Protein AF-A0A9P1MDV7-F1 (afdb_monomer_lite)

Foldseek 3Di:
DPDFLEFEAEPPQEQDPVCPPHHTDDTPPDDDDPDPLRVLLVVLLVLLQVCCCPQVVAHFLQSPSHREYEHENHHAQDQDWAQDPVVRYIYDHQHDQFWGDCSNQSLSSQLRSLLSNCCNPPNQDCAAVSVLVNSLSSNVRSQLSVCVVVVHALVRDQQAHAQVTGDPPFQFRHLAHLQQQFHRGDGPVPHTRQADQDCVPQDADPPSRRCSVRDNSPVSVVLSVVRVVVITHSSVPSVVD

Organism: NCBI:txid1442378

Sequence (241 aa):
MSTKMFVFYDAQNSFSEFQLPGTLVRAESQPPTKDKAVNDAYDNVGRVLSVYKQLFRWNSVDNHNMHIISTVHFGENYENAYWDPDRLQIVFGDGDEFLNNFTSCVDVIGHELTHAVTENTSPLLYFGQSGALNEHISDVFGIIVKQVVEKEDAASADWLVGEGCIAPGVKGVALRSMKAPGTAYDDPRFGKDPQPDHFKYYRATFEDNGGVHIYSGIPNKAFYLCSTAFGGYSWEKAGKI

Structure (mmCIF, N/CA/C/O backbone):
data_AF-A0A9P1MDV7-F1
#
_entry.id   AF-A0A9P1MDV7-F1
#
loop_
_atom_site.group_PDB
_atom_site.id
_atom_site.type_symbol
_atom_site.label_atom_id
_atom_site.label_alt_id
_atom_site.label_comp_id
_atom_site.label_asym_id
_atom_site.label_entity_id
_atom_site.label_seq_id
_atom_site.pdbx_PDB_ins_code
_atom_site.Cartn_x
_atom_site.Cartn_y
_atom_site.Cartn_z
_atom_site.occupancy
_atom_site.B_iso_or_equiv
_atom_site.auth_seq_id
_atom_site.auth_comp_id
_atom_site.auth_asym_id
_atom_site.auth_atom_id
_atom_site.pdbx_PDB_model_num
ATOM 1 N N . MET A 1 1 ? -2.868 -9.446 31.837 1.00 38.31 1 MET A N 1
ATOM 2 C CA . MET A 1 1 ? -3.797 -8.513 31.167 1.00 38.31 1 MET A CA 1
ATOM 3 C C . MET A 1 1 ? -3.466 -8.573 29.692 1.00 38.31 1 MET A C 1
ATOM 5 O O . MET A 1 1 ? -2.305 -8.396 29.364 1.00 38.31 1 MET A O 1
ATOM 9 N N . SER A 1 2 ? -4.420 -8.944 28.839 1.00 39.12 2 SER A N 1
ATOM 10 C CA . SER A 1 2 ? -4.226 -8.908 27.386 1.00 39.12 2 SER A CA 1
ATOM 11 C C . SER A 1 2 ? -4.203 -7.436 26.975 1.00 39.12 2 SER A C 1
ATOM 13 O O . SER A 1 2 ? -5.212 -6.744 27.091 1.00 39.12 2 SER A O 1
ATOM 15 N N . THR A 1 3 ? -3.023 -6.927 26.634 1.00 51.56 3 THR A N 1
ATOM 16 C CA . THR A 1 3 ? -2.862 -5.628 25.979 1.00 51.56 3 THR A CA 1
ATOM 17 C C . THR A 1 3 ? -3.459 -5.766 24.586 1.00 51.56 3 THR A C 1
ATOM 19 O O . THR A 1 3 ? -3.003 -6.596 23.806 1.00 51.56 3 THR A O 1
ATOM 22 N N . LYS A 1 4 ? -4.540 -5.028 24.320 1.00 58.12 4 LYS A N 1
ATOM 23 C CA . LYS A 1 4 ? -5.205 -5.029 23.015 1.00 58.12 4 LYS A CA 1
ATOM 24 C C . LYS A 1 4 ? -4.246 -4.455 21.974 1.00 58.12 4 LYS A C 1
ATOM 26 O O . LYS A 1 4 ? -3.805 -3.325 22.150 1.00 58.12 4 LYS A O 1
ATOM 31 N N . MET A 1 5 ? -3.933 -5.215 20.933 1.00 75.19 5 MET A N 1
ATOM 32 C CA . MET A 1 5 ? -2.845 -4.935 19.996 1.00 75.19 5 MET A CA 1
ATOM 33 C C . MET A 1 5 ? -3.254 -3.966 18.869 1.00 75.19 5 MET A C 1
ATOM 35 O O . MET A 1 5 ? -2.381 -3.360 18.256 1.00 75.19 5 MET A O 1
ATOM 39 N N . PHE A 1 6 ? -4.558 -3.772 18.618 1.00 84.88 6 PHE A N 1
ATOM 40 C CA . PHE A 1 6 ? -5.059 -2.793 17.642 1.00 84.88 6 PHE A CA 1
ATOM 41 C C . PHE A 1 6 ? -6.509 -2.318 17.918 1.00 84.88 6 PHE A C 1
ATOM 43 O O . PHE A 1 6 ? -7.326 -3.044 18.502 1.00 84.88 6 PHE A O 1
ATOM 50 N N . VAL A 1 7 ? -6.817 -1.066 17.555 1.00 95.31 7 VAL A N 1
ATOM 51 C CA . VAL A 1 7 ? -8.082 -0.350 17.837 1.00 95.31 7 VAL A CA 1
ATOM 52 C C . VAL A 1 7 ? -8.500 0.551 16.667 1.00 95.31 7 VAL A C 1
ATOM 54 O O . VAL A 1 7 ? -7.652 1.125 15.992 1.00 95.31 7 VAL A O 1
ATOM 57 N N . PHE A 1 8 ? -9.812 0.700 16.465 1.00 97.81 8 PHE A N 1
ATOM 58 C CA . PHE A 1 8 ? -10.421 1.423 15.347 1.00 97.81 8 PHE A CA 1
ATOM 59 C C . PHE A 1 8 ? -11.299 2.571 15.811 1.00 97.81 8 PHE A C 1
ATOM 61 O O . PHE A 1 8 ? -12.133 2.416 16.714 1.00 97.81 8 PHE A O 1
ATOM 68 N N . TYR A 1 9 ? -11.151 3.686 15.117 1.00 98.44 9 TYR A N 1
ATOM 69 C CA . TYR A 1 9 ? -11.861 4.924 15.344 1.00 98.44 9 TYR A CA 1
ATOM 70 C C . TYR A 1 9 ? -12.551 5.406 14.067 1.00 98.44 9 TYR A C 1
ATOM 72 O O . TYR A 1 9 ? -12.220 4.976 12.964 1.00 98.44 9 TYR A O 1
ATOM 80 N N . ASP A 1 10 ? -13.522 6.288 14.246 1.00 98.50 10 ASP A N 1
ATOM 81 C CA . ASP A 1 10 ? -14.289 6.947 13.196 1.00 98.50 10 ASP A CA 1
ATOM 82 C C . ASP A 1 10 ? -14.058 8.463 13.292 1.00 98.50 10 ASP A C 1
ATOM 84 O O . ASP A 1 10 ? -14.313 9.072 14.343 1.00 98.50 10 ASP A O 1
ATOM 88 N N . ALA A 1 11 ? -13.543 9.052 12.209 1.00 98.44 11 ALA A N 1
ATOM 89 C CA . ALA A 1 11 ? -13.309 10.490 12.079 1.00 98.44 11 ALA A CA 1
ATOM 90 C C . ALA A 1 11 ? -14.581 11.285 11.741 1.00 98.44 11 ALA A C 1
ATOM 92 O O . ALA A 1 11 ? -14.547 12.517 11.763 1.00 98.44 11 ALA A O 1
ATOM 93 N N . GLN A 1 12 ? -15.702 10.609 11.473 1.00 97.88 12 GLN A N 1
ATOM 94 C CA . GLN A 1 12 ? -17.020 11.196 11.227 1.00 97.88 12 GLN A CA 1
ATOM 95 C C . GLN A 1 12 ? -16.994 12.229 10.095 1.00 97.88 12 GLN A C 1
ATOM 97 O O . GLN A 1 12 ? -17.574 13.310 10.211 1.00 97.88 12 GLN A O 1
ATOM 102 N N . ASN A 1 13 ? -16.258 11.904 9.030 1.00 97.81 13 ASN A N 1
ATOM 103 C CA . ASN A 1 13 ? -16.035 12.731 7.846 1.00 97.81 13 ASN A CA 1
ATOM 104 C C . ASN A 1 13 ? -15.353 14.082 8.121 1.00 97.81 13 ASN A C 1
ATOM 106 O O . ASN A 1 13 ? -15.361 14.988 7.287 1.00 97.81 13 ASN A O 1
ATOM 110 N N . SER A 1 14 ? -14.707 14.232 9.280 1.00 97.62 14 SER A N 1
ATOM 111 C CA . SER A 1 14 ? -13.887 15.404 9.567 1.00 97.62 14 SER A CA 1
ATOM 112 C C . SER A 1 14 ? -12.594 15.387 8.755 1.00 97.62 14 SER A C 1
ATOM 114 O O . SER A 1 14 ? -11.881 14.389 8.731 1.00 97.62 14 SER A O 1
ATOM 116 N N . PHE A 1 15 ? -12.246 16.531 8.162 1.00 96.56 15 PHE A N 1
ATOM 117 C CA . PHE A 1 15 ? -10.932 16.780 7.551 1.00 96.56 15 PHE A CA 1
ATOM 118 C C . PHE A 1 15 ? -9.871 17.237 8.570 1.00 96.56 15 PHE A C 1
ATOM 120 O O . PHE A 1 15 ? -8.755 17.598 8.199 1.00 96.56 15 PHE A O 1
ATOM 127 N N . SER A 1 16 ? -10.212 17.324 9.860 1.00 96.31 16 SER A N 1
ATOM 128 C CA . SER A 1 16 ? -9.306 17.866 10.870 1.00 96.31 16 SER A CA 1
ATOM 129 C C . SER A 1 16 ? -8.383 16.792 11.437 1.00 96.31 16 SER A C 1
ATOM 131 O O . SER A 1 16 ? -8.777 16.010 12.300 1.00 96.31 16 SER A O 1
ATOM 133 N N . GLU A 1 17 ? -7.105 16.834 11.067 1.00 94.31 17 GLU A N 1
ATOM 134 C CA . GLU A 1 17 ? -6.076 15.981 11.681 1.00 94.31 17 GLU A CA 1
ATOM 135 C C . GLU A 1 17 ? -5.906 16.227 13.192 1.00 94.31 17 GLU A C 1
ATOM 137 O O . GLU A 1 17 ? -5.407 15.377 13.928 1.00 94.31 17 GLU A O 1
ATOM 142 N N . PHE A 1 18 ? -6.329 17.389 13.701 1.00 94.94 18 PHE A N 1
ATOM 143 C CA . PHE A 1 18 ? -6.351 17.669 15.142 1.00 94.94 18 PHE A CA 1
ATOM 144 C C . PHE A 1 18 ? -7.430 16.881 15.893 1.00 94.94 18 PHE A C 1
ATOM 146 O O . PHE A 1 18 ? -7.359 16.777 17.115 1.00 94.94 18 PHE A O 1
ATOM 153 N N . GLN A 1 19 ? -8.434 16.361 15.184 1.00 95.88 19 GLN A N 1
ATOM 154 C CA . GLN A 1 19 ? -9.512 15.555 15.757 1.00 95.88 19 GLN A CA 1
ATOM 155 C C . GLN A 1 19 ? -9.240 14.051 15.663 1.00 95.88 19 GLN A C 1
ATOM 157 O O . GLN A 1 19 ? -9.962 13.273 16.285 1.00 95.88 19 GLN A O 1
ATOM 162 N N . LEU A 1 20 ? -8.189 13.638 14.949 1.00 97.44 20 LEU A N 1
ATOM 163 C CA . LEU A 1 20 ? -7.735 12.252 14.946 1.00 97.44 20 LEU A CA 1
ATOM 164 C C . LEU A 1 20 ? -7.313 11.808 16.367 1.00 97.44 20 LEU A C 1
ATOM 166 O O . LEU A 1 20 ? -6.725 12.601 17.109 1.00 97.44 20 LEU A O 1
ATOM 170 N N . PRO A 1 21 ? -7.576 10.547 16.764 1.00 97.56 21 PRO A N 1
ATOM 171 C CA . PRO A 1 21 ? -8.136 9.476 15.934 1.00 97.56 21 PRO A CA 1
ATOM 172 C C . PRO A 1 21 ? -9.673 9.507 15.808 1.00 97.56 21 PRO A C 1
ATOM 174 O O . PRO A 1 21 ? -10.240 8.718 15.073 1.00 97.56 21 PRO A O 1
ATOM 177 N N . GLY A 1 22 ? -10.380 10.410 16.488 1.00 97.62 22 GLY A N 1
ATOM 178 C CA . GLY A 1 22 ? -11.845 10.474 16.455 1.00 97.62 22 GLY A CA 1
ATOM 179 C C . GLY A 1 22 ? -12.509 9.598 17.521 1.00 97.62 22 GLY A C 1
ATOM 180 O O . GLY A 1 22 ? -12.019 9.480 18.649 1.00 97.62 22 GLY A O 1
ATOM 181 N N . THR A 1 23 ? -13.661 9.007 17.200 1.00 98.12 23 THR A N 1
ATOM 182 C CA . THR A 1 23 ? -14.476 8.244 18.163 1.00 98.12 23 THR A CA 1
ATOM 183 C C . THR A 1 23 ? -14.170 6.752 18.087 1.00 98.12 23 THR A C 1
ATOM 185 O O . THR A 1 23 ? -14.239 6.172 17.014 1.00 98.12 23 THR A O 1
ATOM 188 N N . LEU A 1 24 ? -13.877 6.100 19.218 1.00 97.62 24 LEU A N 1
ATOM 189 C CA . LEU A 1 24 ? -13.632 4.651 19.257 1.00 97.62 24 LEU A CA 1
ATOM 190 C C . LEU A 1 24 ? -14.884 3.877 18.813 1.00 97.62 24 LEU A C 1
ATOM 192 O O . LEU A 1 24 ? -15.928 3.975 19.461 1.00 97.62 24 LEU A O 1
ATOM 196 N N . VAL A 1 25 ? -14.753 3.049 17.776 1.00 97.94 25 VAL A N 1
ATOM 197 C CA . VAL A 1 25 ? -15.864 2.260 17.209 1.00 97.94 25 VAL A CA 1
ATOM 198 C C . VAL A 1 25 ? -15.667 0.753 17.319 1.00 97.94 25 VAL A C 1
ATOM 200 O O . VAL A 1 25 ? -16.651 0.020 17.426 1.00 97.94 25 VAL A O 1
ATOM 203 N N . ARG A 1 26 ? -14.421 0.264 17.342 1.00 97.12 26 ARG A N 1
ATOM 204 C CA . ARG A 1 26 ? -14.133 -1.166 17.515 1.00 97.12 26 ARG A CA 1
ATOM 205 C C . ARG A 1 26 ? -12.754 -1.377 18.127 1.00 97.12 26 ARG A C 1
ATOM 207 O O . ARG A 1 26 ? -11.793 -0.721 17.760 1.00 97.12 26 ARG A O 1
ATOM 214 N N . ALA A 1 27 ? -12.633 -2.323 19.046 1.00 94.56 27 ALA A N 1
ATOM 215 C CA . ALA A 1 27 ? -11.359 -2.746 19.618 1.00 94.56 27 ALA A CA 1
ATOM 216 C C . ALA A 1 27 ? -11.097 -4.230 19.339 1.00 94.56 27 ALA A C 1
ATOM 218 O O . ALA A 1 27 ? -12.034 -4.988 19.083 1.00 94.56 27 ALA A O 1
ATOM 219 N N . GLU A 1 28 ? -9.838 -4.660 19.443 1.00 89.31 28 GLU A N 1
ATOM 220 C CA . GLU A 1 28 ? -9.467 -6.073 19.315 1.00 89.31 28 GLU A CA 1
ATOM 221 C C . GLU A 1 28 ? -10.384 -6.998 20.140 1.00 89.31 28 GLU A C 1
ATOM 223 O O . GLU A 1 28 ? -10.735 -6.710 21.292 1.00 89.31 28 GLU A O 1
ATOM 228 N N . SER A 1 29 ? -10.761 -8.126 19.531 1.00 89.50 29 SER A N 1
ATOM 229 C CA . SER A 1 29 ? -11.672 -9.153 20.063 1.00 89.50 29 SER A CA 1
ATOM 230 C C . SER A 1 29 ? -13.132 -8.722 20.245 1.00 89.50 29 SER A C 1
ATOM 232 O O . SER A 1 29 ? -13.947 -9.528 20.698 1.00 89.50 29 SER A O 1
ATOM 234 N N . GLN A 1 30 ? -13.503 -7.489 19.888 1.00 94.44 30 GLN A N 1
ATOM 235 C CA . GLN A 1 30 ? -14.911 -7.102 19.832 1.00 94.44 30 GLN A CA 1
ATOM 236 C C . GLN A 1 30 ? -15.586 -7.647 18.563 1.00 94.44 30 GLN A C 1
ATOM 238 O O . GLN A 1 30 ? -14.943 -7.746 17.507 1.00 94.44 30 GLN A O 1
ATOM 243 N N . PRO A 1 31 ? -16.887 -7.992 18.647 1.00 95.88 31 PRO A N 1
ATOM 244 C CA . PRO A 1 31 ? -17.642 -8.446 17.486 1.00 95.88 31 PRO A CA 1
ATOM 245 C C . PRO A 1 31 ? -17.682 -7.368 16.386 1.00 95.88 31 PRO A C 1
ATOM 247 O O . PRO A 1 31 ? -17.474 -6.188 16.683 1.00 95.88 31 PRO A O 1
ATOM 250 N N . PRO A 1 32 ? -17.958 -7.757 15.127 1.00 97.38 32 PRO A N 1
ATOM 251 C CA . PRO A 1 32 ? -18.162 -6.815 14.031 1.00 97.38 32 PRO A CA 1
ATOM 252 C C . PRO A 1 32 ? -19.214 -5.749 14.348 1.00 97.38 32 PRO A C 1
ATOM 254 O O . PRO A 1 32 ? -20.207 -6.018 15.031 1.00 97.38 32 PRO A O 1
ATOM 257 N N . THR A 1 33 ? -19.003 -4.542 13.829 1.00 97.56 33 THR A N 1
ATOM 258 C CA . THR A 1 33 ? -19.976 -3.444 13.904 1.00 97.56 33 THR A CA 1
ATOM 259 C C . THR A 1 33 ? -20.901 -3.479 12.681 1.00 97.56 33 THR A C 1
ATOM 261 O O . THR A 1 33 ? -20.771 -4.339 11.809 1.00 97.56 33 THR A O 1
ATOM 264 N N . LYS A 1 34 ? -21.861 -2.548 12.599 1.00 97.94 34 LYS A N 1
ATOM 265 C CA . LYS A 1 34 ? -22.676 -2.367 11.382 1.00 97.94 34 LYS A CA 1
ATOM 266 C C . LYS A 1 34 ? -21.896 -1.721 10.235 1.00 97.94 34 LYS A C 1
ATOM 268 O O . LYS A 1 34 ? -22.364 -1.765 9.103 1.00 97.94 34 LYS A O 1
ATOM 273 N N . ASP A 1 35 ? -20.760 -1.110 10.545 1.00 97.94 35 ASP A N 1
ATOM 274 C CA . ASP A 1 35 ? -19.956 -0.372 9.592 1.00 97.94 35 ASP A CA 1
ATOM 275 C C . ASP A 1 35 ? -19.024 -1.319 8.831 1.00 97.94 35 ASP A C 1
ATOM 277 O O . ASP A 1 35 ? -18.208 -2.026 9.429 1.00 97.94 35 ASP A O 1
ATOM 281 N N . LYS A 1 36 ? -19.161 -1.357 7.503 1.00 97.62 36 LYS A N 1
ATOM 282 C CA . LYS A 1 36 ? -18.351 -2.237 6.659 1.00 97.62 36 LYS A CA 1
ATOM 283 C C . LYS A 1 36 ? -16.880 -1.808 6.653 1.00 97.62 36 LYS A C 1
ATOM 285 O O . LYS A 1 36 ? -16.028 -2.678 6.800 1.00 97.62 36 LYS A O 1
ATOM 290 N N . ALA A 1 37 ? -16.588 -0.511 6.551 1.00 97.81 37 ALA A N 1
ATOM 291 C CA . ALA A 1 37 ? -15.220 -0.006 6.465 1.00 97.81 37 ALA A CA 1
ATOM 292 C C . ALA A 1 37 ? -14.436 -0.311 7.747 1.00 97.81 37 ALA A C 1
ATOM 294 O O . ALA A 1 37 ? -13.300 -0.779 7.679 1.00 97.81 37 ALA A O 1
ATOM 295 N N . VAL A 1 38 ? -15.075 -0.155 8.913 1.00 98.25 38 VAL A N 1
ATOM 296 C CA . VAL A 1 38 ? -14.489 -0.553 10.207 1.00 98.25 38 VAL A CA 1
ATOM 297 C C . VAL A 1 38 ? -14.161 -2.045 10.234 1.00 98.25 38 VAL A C 1
ATOM 299 O O . VAL A 1 38 ? -13.123 -2.449 10.759 1.00 98.25 38 VAL A O 1
ATOM 302 N N . ASN A 1 39 ? -15.049 -2.888 9.704 1.00 98.12 39 ASN A N 1
ATOM 303 C CA . ASN A 1 39 ? -14.854 -4.334 9.720 1.00 98.12 39 ASN A CA 1
ATOM 304 C C . ASN A 1 39 ? -13.767 -4.796 8.744 1.00 98.12 39 ASN A C 1
ATOM 306 O O . ASN A 1 39 ? -12.950 -5.631 9.127 1.00 98.12 39 ASN A O 1
ATOM 310 N N . ASP A 1 40 ? -13.724 -4.234 7.537 1.00 97.88 40 ASP A N 1
ATOM 311 C CA . ASP A 1 40 ? -12.692 -4.561 6.553 1.00 97.88 40 ASP A CA 1
ATOM 312 C C . ASP A 1 40 ? -11.310 -4.113 7.040 1.00 97.88 40 ASP A C 1
ATOM 314 O O . ASP A 1 40 ? -10.366 -4.904 7.015 1.00 97.8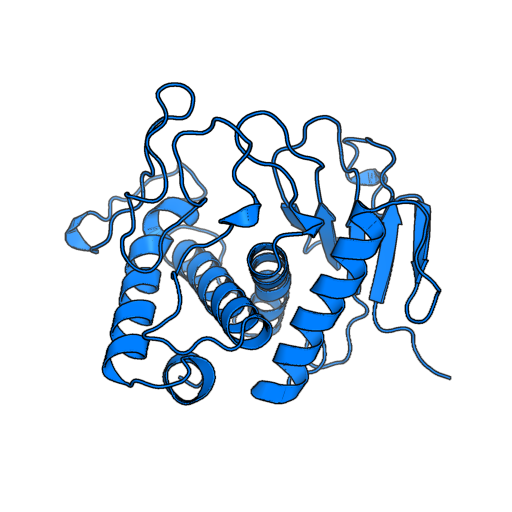8 40 ASP A O 1
ATOM 318 N N . ALA A 1 41 ? -11.206 -2.886 7.571 1.00 97.81 41 ALA A N 1
ATOM 319 C CA . ALA A 1 41 ? -9.971 -2.383 8.165 1.00 97.81 41 ALA A CA 1
ATOM 320 C C . ALA A 1 41 ? -9.514 -3.281 9.325 1.00 97.81 41 ALA A C 1
ATOM 322 O O . ALA A 1 41 ? -8.341 -3.645 9.399 1.00 97.81 41 ALA A O 1
ATOM 323 N N . TYR A 1 42 ? -10.444 -3.706 10.190 1.00 97.50 42 TYR A N 1
ATOM 324 C CA . TYR A 1 42 ? -10.170 -4.653 11.274 1.00 97.50 42 TYR A CA 1
ATOM 325 C C . TYR A 1 42 ? -9.554 -5.956 10.778 1.00 97.50 42 TYR A C 1
ATOM 327 O O . TYR A 1 42 ? -8.502 -6.375 11.271 1.00 97.50 42 TYR A O 1
ATOM 335 N N . ASP A 1 43 ? -10.198 -6.601 9.810 1.00 97.06 43 ASP A N 1
ATOM 336 C CA . ASP A 1 43 ? -9.757 -7.903 9.328 1.00 97.06 43 ASP A CA 1
ATOM 337 C C . ASP A 1 43 ? -8.424 -7.791 8.569 1.00 97.06 43 ASP A C 1
ATOM 339 O O . ASP A 1 43 ? -7.530 -8.620 8.761 1.00 97.06 43 ASP A O 1
ATOM 343 N N . ASN A 1 44 ? -8.252 -6.751 7.747 1.00 97.62 44 ASN A N 1
ATOM 344 C CA . ASN A 1 44 ? -7.057 -6.568 6.927 1.00 97.62 44 ASN A CA 1
ATOM 345 C C . ASN A 1 44 ? -5.833 -6.087 7.720 1.00 97.62 44 ASN A C 1
ATOM 347 O O . ASN A 1 44 ? -4.749 -6.630 7.509 1.00 97.62 44 ASN A O 1
ATOM 351 N N . VAL A 1 45 ? -5.983 -5.182 8.697 1.00 97.44 45 VAL A N 1
ATOM 352 C CA . VAL A 1 45 ? -4.890 -4.850 9.635 1.00 97.44 45 VAL A CA 1
ATOM 353 C C . VAL A 1 45 ? -4.441 -6.113 10.375 1.00 97.44 45 VAL A C 1
ATOM 355 O O . VAL A 1 45 ? -3.247 -6.407 10.441 1.00 97.44 45 VAL A O 1
ATOM 358 N N . GLY A 1 46 ? -5.387 -6.931 10.854 1.00 95.94 46 GLY A N 1
ATOM 359 C CA . GLY A 1 46 ? -5.073 -8.210 11.493 1.00 95.94 46 GLY A CA 1
ATOM 360 C C . GLY A 1 46 ? -4.282 -9.165 10.587 1.00 95.94 46 GLY A C 1
ATOM 361 O O . GLY A 1 46 ? -3.332 -9.808 11.046 1.00 95.94 46 GLY A O 1
ATOM 362 N N . ARG A 1 47 ? -4.628 -9.238 9.292 1.00 97.38 47 ARG A N 1
ATOM 363 C CA . ARG A 1 47 ? -3.892 -10.035 8.293 1.00 97.38 47 ARG A CA 1
ATOM 364 C C . ARG A 1 47 ? -2.463 -9.536 8.113 1.00 97.38 47 ARG A C 1
ATOM 366 O O . ARG A 1 47 ? -1.550 -10.353 8.217 1.00 97.38 47 ARG A O 1
ATOM 373 N N . VAL A 1 48 ? -2.256 -8.231 7.923 1.00 97.81 48 VAL A N 1
ATOM 374 C CA . VAL A 1 48 ? -0.915 -7.636 7.766 1.00 97.81 48 VAL A CA 1
ATOM 375 C C . VAL A 1 48 ? -0.032 -7.979 8.967 1.00 97.81 48 VAL A C 1
ATOM 377 O O . VAL A 1 48 ? 1.033 -8.578 8.808 1.00 97.81 48 VAL A O 1
ATOM 380 N N . LEU A 1 49 ? -0.503 -7.700 10.188 1.00 96.25 49 LEU A N 1
ATOM 381 C CA . LEU A 1 49 ? 0.254 -7.984 11.413 1.00 96.25 49 LEU A CA 1
ATOM 382 C C . LEU A 1 49 ? 0.561 -9.481 11.573 1.00 96.25 49 LEU A C 1
ATOM 384 O O . LEU A 1 49 ? 1.646 -9.863 12.022 1.00 96.25 49 LEU A O 1
ATOM 388 N N . SER A 1 50 ? -0.379 -10.346 11.183 1.00 96.25 50 SER A N 1
ATOM 389 C CA . SER A 1 50 ? -0.177 -11.794 11.189 1.00 96.25 50 SER A CA 1
ATOM 390 C C . SER A 1 50 ? 0.908 -12.227 10.200 1.00 96.25 50 SER A C 1
ATOM 392 O O . SER A 1 50 ? 1.736 -13.067 10.554 1.00 96.25 50 SER A O 1
ATOM 394 N N . VAL A 1 51 ? 0.945 -11.659 8.991 1.00 97.44 51 VAL A N 1
ATOM 395 C CA . VAL A 1 51 ? 1.991 -11.946 7.996 1.00 97.44 51 VAL A CA 1
ATOM 396 C C . VAL A 1 51 ? 3.365 -11.546 8.533 1.00 97.44 51 VAL A C 1
ATOM 398 O O . VAL A 1 51 ? 4.276 -12.379 8.533 1.00 97.44 51 VAL A O 1
ATOM 401 N N . TYR A 1 52 ? 3.501 -10.334 9.084 1.00 97.06 52 TYR A N 1
ATOM 402 C CA . TYR A 1 52 ? 4.752 -9.874 9.701 1.00 97.06 52 TYR A CA 1
ATOM 403 C C . TYR A 1 52 ? 5.252 -10.821 10.793 1.00 97.06 52 TYR A C 1
ATOM 405 O O . TYR A 1 52 ? 6.409 -11.264 10.789 1.00 97.06 52 TYR A O 1
ATOM 413 N N . LYS A 1 53 ? 4.349 -11.216 11.690 1.00 96.00 53 LYS A N 1
ATOM 414 C CA . LYS A 1 53 ? 4.667 -12.123 12.789 1.00 96.00 53 LYS A CA 1
ATOM 415 C C . LYS A 1 53 ? 5.048 -13.522 12.307 1.00 96.00 53 LYS A C 1
ATOM 417 O O . LYS A 1 53 ? 6.023 -14.090 12.798 1.00 96.00 53 LYS A O 1
ATOM 422 N N . GLN A 1 54 ? 4.290 -14.098 11.376 1.00 96.19 54 GLN A N 1
ATOM 423 C CA . GLN A 1 54 ? 4.485 -15.483 10.937 1.00 96.19 54 GLN A CA 1
ATOM 424 C C . GLN A 1 54 ? 5.702 -15.639 10.027 1.00 96.19 54 GLN A C 1
ATOM 426 O O . GLN A 1 54 ? 6.500 -16.557 10.226 1.00 96.19 54 GLN A O 1
ATOM 431 N N . LEU A 1 55 ? 5.865 -14.746 9.050 1.00 96.38 55 LEU A N 1
ATOM 432 C CA . LEU A 1 55 ? 6.9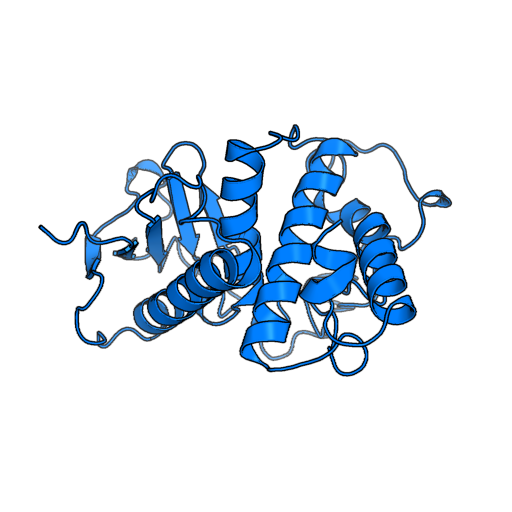33 -14.866 8.066 1.00 96.38 55 LEU A CA 1
ATOM 433 C C . LEU A 1 55 ? 8.245 -14.283 8.570 1.00 96.38 55 LEU A C 1
ATOM 435 O O . LEU A 1 55 ? 9.296 -14.897 8.374 1.00 96.38 55 LEU A O 1
ATOM 439 N N . PHE A 1 56 ? 8.207 -13.120 9.220 1.00 94.44 56 PHE A N 1
ATOM 440 C CA . PHE A 1 56 ? 9.410 -12.359 9.571 1.00 94.44 56 PHE A CA 1
ATOM 441 C C . PHE A 1 56 ? 9.740 -12.394 11.064 1.00 94.44 56 PHE A C 1
ATOM 443 O O . PHE A 1 56 ? 10.795 -11.903 11.455 1.00 94.44 56 PHE A O 1
ATOM 450 N N . ARG A 1 57 ? 8.897 -13.029 11.897 1.00 95.19 57 ARG A N 1
ATOM 451 C CA . ARG A 1 57 ? 9.025 -13.023 13.369 1.00 95.19 57 ARG A CA 1
ATOM 452 C C . ARG A 1 57 ? 9.075 -11.599 13.934 1.00 95.19 57 ARG A C 1
ATOM 454 O O . ARG A 1 57 ? 9.725 -11.361 14.949 1.00 95.19 57 ARG A O 1
ATOM 461 N N . TRP A 1 58 ? 8.385 -10.682 13.259 1.00 94.31 58 TRP A N 1
ATOM 462 C CA . TRP A 1 58 ? 8.338 -9.260 13.566 1.00 94.31 58 TRP A CA 1
ATOM 463 C C . TRP A 1 58 ? 7.007 -8.935 14.253 1.00 94.31 58 TRP A C 1
ATOM 465 O O . TRP A 1 58 ? 5.943 -9.227 13.705 1.00 94.31 58 TRP A O 1
ATOM 475 N N . ASN A 1 59 ? 7.047 -8.423 15.485 1.00 93.81 59 ASN A N 1
ATOM 476 C CA . ASN A 1 59 ? 5.841 -8.199 16.291 1.00 93.81 59 ASN A CA 1
ATOM 477 C C . ASN A 1 59 ? 5.324 -6.756 16.170 1.00 93.81 59 ASN A C 1
ATOM 479 O O . ASN A 1 59 ? 5.930 -5.842 16.722 1.00 93.81 59 ASN A O 1
ATOM 483 N N . SER A 1 60 ? 4.151 -6.574 15.554 1.00 93.69 60 SER A N 1
ATOM 484 C CA . SER A 1 60 ? 3.602 -5.254 15.194 1.00 93.69 60 SER A CA 1
ATOM 485 C C . SER A 1 60 ? 4.481 -4.518 14.173 1.00 93.69 60 SER A C 1
ATOM 487 O O . SER A 1 60 ? 5.208 -5.174 13.439 1.00 93.69 60 SER A O 1
ATOM 489 N N . VAL A 1 61 ? 4.407 -3.191 14.080 1.00 94.31 61 VAL A N 1
ATOM 490 C CA . VAL A 1 61 ? 5.219 -2.391 13.144 1.00 94.31 61 VAL A CA 1
ATOM 491 C C . VAL A 1 61 ? 6.613 -2.059 13.687 1.00 94.31 61 VAL A C 1
ATOM 493 O O . VAL A 1 61 ? 7.552 -1.901 12.917 1.00 94.31 61 VAL A O 1
ATOM 496 N N . ASP A 1 62 ? 6.795 -2.061 15.007 1.00 95.25 62 ASP A N 1
ATOM 497 C CA . ASP A 1 62 ? 8.033 -1.650 15.686 1.00 95.25 62 ASP A CA 1
ATOM 498 C C . ASP A 1 62 ? 8.864 -2.812 16.258 1.00 95.25 62 ASP A C 1
ATOM 500 O O . ASP A 1 62 ? 9.892 -2.591 16.895 1.00 95.25 62 ASP A O 1
ATOM 504 N N . ASN A 1 63 ? 8.406 -4.055 16.084 1.00 95.25 63 ASN A N 1
ATOM 505 C CA . ASN A 1 63 ? 8.924 -5.262 16.737 1.00 95.25 63 ASN A CA 1
ATOM 506 C C . ASN A 1 63 ? 8.828 -5.294 18.276 1.00 95.25 63 ASN A C 1
ATOM 508 O O . ASN A 1 63 ? 9.416 -6.172 18.915 1.00 95.25 63 ASN A O 1
ATOM 512 N N . HIS A 1 64 ? 8.075 -4.381 18.886 1.00 93.62 64 HIS A N 1
ATOM 513 C CA . HIS A 1 64 ? 7.902 -4.270 20.337 1.00 93.62 64 HIS A CA 1
ATOM 514 C C . HIS A 1 64 ? 6.424 -4.278 20.757 1.00 93.62 64 HIS A C 1
ATOM 516 O O . HIS A 1 64 ? 6.098 -3.959 21.900 1.00 93.62 64 HIS A O 1
ATOM 522 N N . ASN A 1 65 ? 5.542 -4.779 19.884 1.00 90.81 65 ASN A N 1
ATOM 523 C CA . ASN A 1 65 ? 4.091 -4.820 20.083 1.00 90.81 65 ASN A CA 1
ATOM 524 C C . ASN A 1 65 ? 3.458 -3.421 20.181 1.00 90.81 65 ASN A C 1
ATOM 526 O O . ASN A 1 65 ? 2.550 -3.230 20.995 1.00 90.81 65 ASN A O 1
ATOM 530 N N . MET A 1 66 ? 3.899 -2.459 19.358 1.00 92.31 66 MET A N 1
ATOM 531 C CA . MET A 1 66 ? 3.188 -1.186 19.199 1.00 92.31 66 MET A CA 1
AT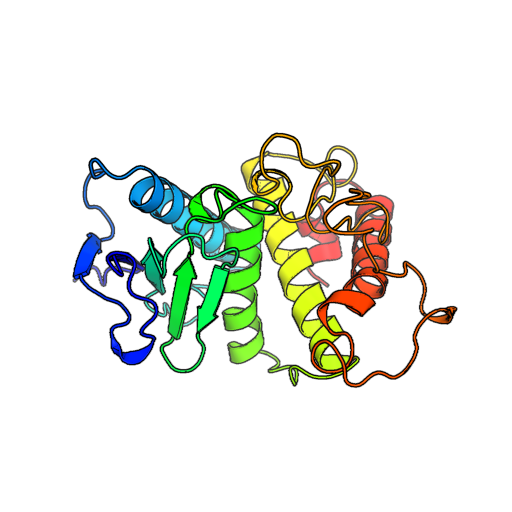OM 532 C C . MET A 1 66 ? 1.697 -1.435 18.981 1.00 92.31 66 MET A C 1
ATOM 534 O O . MET A 1 66 ? 1.300 -2.297 18.193 1.00 92.31 66 MET A O 1
ATOM 538 N N . HIS A 1 67 ? 0.875 -0.679 19.700 1.00 92.06 67 HIS A N 1
ATOM 539 C CA . HIS A 1 67 ? -0.566 -0.701 19.521 1.00 92.06 67 HIS A CA 1
ATOM 540 C C . HIS A 1 67 ? -0.909 0.024 18.220 1.00 92.06 67 HIS A C 1
ATOM 542 O O . HIS A 1 67 ? -0.549 1.188 18.069 1.00 92.06 67 HIS A O 1
ATOM 548 N N . ILE A 1 68 ? -1.618 -0.640 17.309 1.00 94.31 68 ILE A N 1
ATOM 549 C CA . ILE A 1 68 ? -2.015 -0.01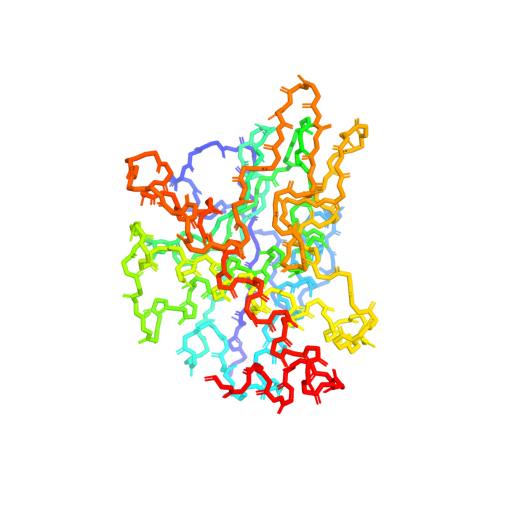8 16.042 1.00 94.31 68 ILE A CA 1
ATOM 550 C C . ILE A 1 68 ? -3.338 0.719 16.219 1.00 94.31 68 ILE A C 1
ATOM 552 O O . ILE A 1 68 ? -4.360 0.119 16.565 1.00 94.31 68 ILE A O 1
ATOM 556 N N . ILE A 1 69 ? -3.308 2.025 15.981 1.00 97.19 69 ILE A N 1
ATOM 557 C CA . ILE A 1 69 ? -4.498 2.867 15.891 1.00 97.19 69 ILE A CA 1
ATOM 558 C C . ILE A 1 69 ? -4.865 2.997 14.417 1.00 97.19 69 ILE A C 1
ATOM 560 O O . ILE A 1 69 ? -4.005 3.247 13.574 1.00 97.19 69 ILE A O 1
ATOM 564 N N . SER A 1 70 ? -6.144 2.821 14.111 1.00 98.00 70 SER A N 1
ATOM 565 C CA . SER A 1 70 ? -6.678 2.961 12.761 1.00 98.00 70 SER A CA 1
ATOM 566 C C . SER A 1 70 ? -7.912 3.849 12.774 1.00 98.00 70 SER A C 1
ATOM 568 O O . SER A 1 70 ? -8.805 3.633 13.591 1.00 98.00 70 SER A O 1
ATOM 570 N N . THR A 1 71 ? -7.995 4.802 11.854 1.00 98.56 71 THR A N 1
ATOM 571 C CA . THR A 1 71 ? -9.122 5.734 11.754 1.00 98.56 71 THR A CA 1
ATOM 572 C C . THR A 1 71 ? -9.761 5.644 10.376 1.00 98.56 71 THR A C 1
ATOM 574 O O . THR A 1 71 ? -9.069 5.791 9.374 1.00 98.56 71 THR A O 1
ATOM 577 N N . VAL A 1 72 ? -11.069 5.394 10.319 1.00 98.62 72 VAL A N 1
ATOM 578 C CA . VAL A 1 72 ? -11.863 5.373 9.077 1.00 98.62 72 VAL A CA 1
ATOM 579 C C . VAL A 1 72 ? -12.690 6.651 8.918 1.00 98.62 72 VAL A C 1
ATOM 581 O O . VAL A 1 72 ? -12.816 7.426 9.870 1.00 98.62 72 VAL A O 1
ATOM 584 N N . HIS A 1 73 ? -13.271 6.847 7.730 1.00 98.31 73 HIS A N 1
ATOM 585 C CA . HIS A 1 73 ? -14.139 7.984 7.393 1.00 98.31 73 HIS A CA 1
ATOM 586 C C . HIS A 1 73 ? -13.466 9.339 7.615 1.00 98.31 73 HIS A C 1
ATOM 588 O O . HIS A 1 73 ? -14.074 10.275 8.139 1.00 98.31 73 HIS A O 1
ATOM 594 N N . PHE A 1 74 ? -12.179 9.441 7.277 1.00 98.56 74 PHE A N 1
ATOM 595 C CA . PHE A 1 74 ? -11.477 10.716 7.309 1.00 98.56 74 PHE A CA 1
ATOM 596 C C . PHE A 1 74 ? -11.850 11.555 6.087 1.00 98.56 74 PHE A C 1
ATOM 598 O O . PHE A 1 74 ? -11.689 11.117 4.949 1.00 98.56 74 PHE A O 1
ATOM 605 N N . GLY A 1 75 ? -12.341 12.770 6.335 1.00 97.88 75 GLY A N 1
ATOM 606 C CA . GLY A 1 75 ? -12.856 13.664 5.302 1.00 97.88 75 GLY A CA 1
ATOM 607 C C . GLY A 1 75 ? -14.106 13.149 4.574 1.00 97.88 75 GLY A C 1
ATOM 608 O O . GLY A 1 75 ? -14.665 12.092 4.868 1.00 97.88 75 GLY A O 1
ATOM 609 N N . GLU A 1 76 ? -14.549 13.933 3.598 1.00 96.88 76 GLU A N 1
ATOM 610 C CA . GLU A 1 76 ? -15.570 13.573 2.610 1.00 96.88 76 GLU A CA 1
ATOM 611 C C . GLU A 1 76 ? -14.877 13.385 1.260 1.00 96.88 76 GLU A C 1
ATOM 613 O O . GLU A 1 76 ? -14.058 14.220 0.877 1.00 96.88 76 GLU A O 1
ATOM 618 N N . ASN A 1 77 ? -15.185 12.303 0.541 1.00 95.88 77 ASN A N 1
ATOM 619 C CA . ASN A 1 77 ? -14.587 12.015 -0.768 1.00 95.88 77 ASN A CA 1
ATOM 620 C C . ASN A 1 77 ? -13.042 12.039 -0.762 1.00 95.88 77 ASN A C 1
ATOM 622 O O . ASN A 1 77 ? -12.390 12.468 -1.713 1.00 95.88 77 ASN A O 1
ATOM 626 N N . TYR A 1 78 ? -12.433 11.634 0.355 1.00 97.06 78 TYR A N 1
ATOM 627 C CA . TYR A 1 78 ? -10.986 11.696 0.522 1.00 97.06 78 TYR A CA 1
ATOM 628 C C . TYR A 1 78 ? -10.324 10.500 -0.171 1.00 97.06 78 TYR A C 1
ATOM 630 O O . TYR A 1 78 ? -10.410 9.365 0.299 1.00 97.06 78 TYR A O 1
ATOM 638 N N . GLU A 1 79 ? -9.668 10.751 -1.303 1.00 96.06 79 GLU A N 1
ATOM 639 C CA . GLU A 1 79 ? -9.019 9.736 -2.146 1.00 96.06 79 GLU A CA 1
ATOM 640 C C . GLU A 1 79 ? -7.623 9.336 -1.663 1.00 96.06 79 GLU A C 1
ATOM 642 O O . GLU A 1 79 ? -6.681 9.265 -2.452 1.00 96.06 79 GLU A O 1
ATOM 647 N N . ASN A 1 80 ? -7.462 9.074 -0.365 1.00 96.12 80 ASN A N 1
ATOM 648 C CA . ASN A 1 80 ? -6.187 8.580 0.135 1.00 96.12 80 ASN A CA 1
ATOM 649 C C . ASN A 1 80 ? -6.313 7.736 1.408 1.00 96.12 80 ASN A C 1
ATOM 651 O O . ASN A 1 80 ? -7.253 7.880 2.196 1.00 96.12 80 ASN A O 1
ATOM 655 N N . ALA A 1 81 ? -5.304 6.901 1.628 1.00 97.44 81 ALA A N 1
ATOM 656 C CA . ALA A 1 81 ? -4.968 6.332 2.924 1.00 97.44 81 ALA A CA 1
ATOM 657 C C . ALA A 1 81 ? -3.519 6.705 3.246 1.00 97.44 81 ALA A C 1
ATOM 659 O O . ALA A 1 81 ? -2.734 6.924 2.329 1.00 97.44 81 ALA A O 1
ATOM 660 N N . TYR A 1 82 ? -3.179 6.844 4.525 1.00 97.44 82 TYR A N 1
ATOM 661 C CA . TYR A 1 82 ? -1.809 7.175 4.911 1.00 97.44 82 TYR A CA 1
ATOM 662 C C . TYR A 1 82 ? -1.462 6.692 6.320 1.00 97.44 82 TYR A C 1
ATOM 664 O O . TYR A 1 82 ? -2.314 6.643 7.215 1.00 97.44 82 TYR A O 1
ATOM 672 N N . TRP A 1 83 ? -0.187 6.378 6.530 1.00 97.62 83 TRP A N 1
ATOM 673 C CA . TRP A 1 83 ? 0.431 6.342 7.853 1.00 97.62 83 TRP A CA 1
ATOM 674 C C . TRP A 1 83 ? 0.751 7.761 8.348 1.00 97.62 83 TRP A C 1
ATOM 676 O O . TRP A 1 83 ? 1.456 8.519 7.685 1.00 97.62 83 TRP A O 1
ATOM 686 N N . ASP A 1 84 ? 0.242 8.122 9.528 1.00 96.25 84 ASP A N 1
ATOM 687 C CA . ASP A 1 84 ? 0.596 9.345 10.253 1.00 96.25 84 ASP A CA 1
ATOM 688 C C . ASP A 1 84 ? 1.695 9.023 11.286 1.00 96.25 84 ASP A C 1
ATOM 690 O O . ASP A 1 84 ? 1.384 8.460 12.347 1.00 96.25 84 ASP A O 1
ATOM 694 N N . PRO A 1 85 ? 2.966 9.385 11.024 1.00 92.38 85 PRO A N 1
ATOM 695 C CA . PRO A 1 85 ? 4.069 9.104 11.939 1.00 92.38 85 PRO A CA 1
ATOM 696 C C . PRO A 1 85 ? 4.041 9.950 13.217 1.00 92.38 85 PRO A C 1
ATOM 698 O O . PRO A 1 85 ? 4.564 9.519 14.245 1.00 92.38 85 PRO A O 1
ATOM 701 N N . ASP A 1 86 ? 3.413 11.129 13.196 1.00 91.81 86 ASP A N 1
ATOM 702 C CA . ASP A 1 86 ? 3.339 12.013 14.363 1.00 91.81 86 ASP A CA 1
ATOM 703 C C . ASP A 1 86 ? 2.309 11.506 15.382 1.00 91.81 86 ASP A C 1
ATOM 705 O O . ASP A 1 86 ? 2.449 11.722 16.591 1.00 91.81 86 ASP A O 1
ATOM 709 N N . ARG A 1 87 ? 1.266 10.816 14.904 1.00 93.19 87 ARG A N 1
ATOM 710 C CA . ARG A 1 87 ? 0.195 10.249 15.742 1.00 93.19 87 ARG A CA 1
ATOM 711 C C . ARG A 1 87 ? 0.226 8.726 15.849 1.00 93.19 87 ARG A C 1
ATOM 713 O O . ARG A 1 87 ? -0.589 8.176 16.591 1.00 93.19 87 ARG A O 1
ATOM 720 N N . LEU A 1 88 ? 1.151 8.066 15.154 1.00 93.56 88 LEU A N 1
ATOM 721 C CA . LEU A 1 88 ? 1.333 6.612 15.123 1.00 93.56 88 LEU A CA 1
ATOM 722 C C . LEU A 1 88 ? 0.031 5.864 14.789 1.00 93.56 88 LEU A C 1
ATOM 724 O O . LEU A 1 88 ? -0.396 4.960 15.517 1.00 93.56 88 LEU A O 1
ATOM 728 N N . GLN A 1 89 ? -0.628 6.274 13.704 1.00 96.81 89 GLN A N 1
ATOM 729 C CA . GLN A 1 89 ? -1.885 5.676 13.257 1.00 96.81 89 GLN A CA 1
ATOM 730 C C . GLN A 1 89 ? -1.973 5.572 11.738 1.00 96.81 89 GLN A C 1
ATOM 732 O O . GLN A 1 89 ? -1.354 6.343 11.016 1.00 96.81 89 GLN A O 1
ATOM 737 N N . ILE A 1 90 ? -2.812 4.656 11.264 1.00 97.81 90 ILE A N 1
ATOM 738 C CA . ILE A 1 90 ? -3.247 4.611 9.867 1.00 97.81 90 ILE A CA 1
ATOM 739 C C . ILE A 1 90 ? -4.594 5.321 9.718 1.00 97.81 90 ILE A C 1
ATOM 741 O O . ILE A 1 90 ? -5.491 5.142 10.546 1.00 97.81 90 ILE A O 1
ATOM 745 N N . VAL A 1 91 ? -4.740 6.118 8.667 1.00 98.44 91 VAL A N 1
ATOM 746 C CA . VAL A 1 91 ? -5.944 6.900 8.376 1.00 98.44 91 VAL A CA 1
ATOM 747 C C . VAL A 1 91 ? -6.478 6.508 7.005 1.00 98.44 91 VAL A C 1
ATOM 749 O O . VAL A 1 91 ? -5.716 6.402 6.047 1.00 98.44 91 VAL A O 1
ATOM 752 N N . PHE A 1 92 ? -7.790 6.299 6.911 1.00 98.44 92 PHE A N 1
ATOM 753 C CA . PHE A 1 92 ? -8.482 5.919 5.685 1.00 98.44 92 PHE A CA 1
ATOM 754 C C . PHE A 1 92 ? -9.542 6.955 5.323 1.00 98.44 92 PHE A C 1
ATOM 756 O O . PHE A 1 92 ? -10.453 7.225 6.114 1.00 98.44 92 PHE A O 1
ATOM 763 N N . GLY A 1 93 ? -9.453 7.482 4.106 1.00 98.19 93 GLY A N 1
ATOM 764 C CA . GLY A 1 93 ? -10.592 8.102 3.447 1.00 98.19 93 GLY A CA 1
ATOM 765 C C . GLY A 1 93 ? -11.572 7.072 2.892 1.00 98.19 93 GLY A C 1
ATOM 766 O O . GLY A 1 93 ? -11.299 5.869 2.858 1.00 98.19 93 GLY A O 1
ATOM 767 N N . ASP A 1 94 ? -12.716 7.565 2.427 1.00 97.31 94 ASP A N 1
ATOM 768 C CA . ASP A 1 94 ? -13.745 6.743 1.779 1.00 97.31 94 ASP A CA 1
ATOM 769 C C . ASP A 1 94 ? -13.590 6.688 0.244 1.00 97.31 94 ASP A C 1
ATOM 771 O O . ASP A 1 94 ? -14.162 5.807 -0.405 1.00 97.31 94 ASP A O 1
ATOM 775 N N . GLY A 1 95 ? -12.757 7.568 -0.328 1.00 96.44 95 GLY A N 1
ATOM 776 C CA . GLY A 1 95 ? -12.530 7.687 -1.768 1.00 96.44 95 GLY A CA 1
ATOM 777 C C . GLY A 1 95 ? -13.616 8.433 -2.548 1.00 96.44 95 GLY A C 1
ATOM 778 O O . GLY A 1 95 ? -14.607 8.873 -1.970 1.00 96.44 95 GLY A O 1
ATOM 779 N N . ASP A 1 96 ? -13.406 8.592 -3.856 1.00 95.94 96 ASP A N 1
ATOM 780 C CA . ASP A 1 96 ? -14.271 9.328 -4.786 1.00 95.94 96 ASP A CA 1
ATOM 781 C C . ASP A 1 96 ? -14.239 8.729 -6.218 1.00 95.94 96 ASP A C 1
ATOM 783 O O . ASP A 1 96 ? -14.618 7.569 -6.420 1.00 95.94 96 ASP A O 1
ATOM 787 N N . GLU A 1 97 ? -13.832 9.505 -7.230 1.00 96.12 97 GLU A N 1
ATOM 788 C CA . GLU A 1 97 ? -13.973 9.182 -8.654 1.00 96.12 97 GLU A CA 1
ATOM 789 C C . GLU A 1 97 ? -12.826 8.343 -9.241 1.00 96.12 97 GLU A C 1
ATOM 791 O O . GLU A 1 97 ? -13.038 7.650 -10.245 1.00 96.12 97 GLU A O 1
ATOM 796 N N . PHE A 1 98 ? -11.621 8.422 -8.670 1.00 95.69 98 PHE A N 1
ATOM 797 C CA . PHE A 1 98 ? -10.443 7.657 -9.082 1.00 95.69 98 PHE A CA 1
ATOM 798 C C . PHE A 1 98 ? -10.201 6.462 -8.160 1.00 95.69 98 PHE A C 1
ATOM 800 O O . PHE A 1 98 ? -10.055 5.335 -8.646 1.00 95.69 98 PHE A O 1
ATOM 807 N N . LEU A 1 99 ? -10.196 6.698 -6.844 1.00 95.06 99 LEU A N 1
ATOM 808 C CA . LEU A 1 99 ? -9.929 5.674 -5.832 1.00 95.06 99 LEU A CA 1
ATOM 809 C C . LEU A 1 99 ? -11.079 5.526 -4.851 1.00 95.06 99 LEU A C 1
ATOM 811 O O . LEU A 1 99 ? -11.650 6.517 -4.421 1.00 95.06 99 LEU A O 1
ATOM 815 N N . ASN A 1 100 ? -11.364 4.297 -4.434 1.00 92.19 100 ASN A N 1
ATOM 816 C CA . ASN A 1 100 ? -12.288 3.979 -3.352 1.00 92.19 100 ASN A CA 1
ATOM 817 C C . ASN A 1 100 ? -11.829 2.742 -2.565 1.00 92.19 100 ASN A C 1
ATOM 819 O O . ASN A 1 100 ? -10.816 2.134 -2.879 1.00 92.19 100 ASN A O 1
ATOM 823 N N . ASN A 1 101 ? -12.562 2.357 -1.517 1.00 88.38 101 ASN A N 1
ATOM 824 C CA . ASN A 1 101 ? -12.388 1.065 -0.832 1.00 88.38 101 ASN A CA 1
ATOM 825 C C . ASN A 1 101 ? -11.017 0.802 -0.166 1.00 88.38 101 ASN A C 1
ATOM 827 O O . ASN A 1 101 ? -10.635 -0.360 -0.009 1.00 88.38 101 ASN A O 1
ATOM 831 N N . PHE A 1 102 ? -10.302 1.828 0.308 1.00 96.81 102 PHE A N 1
ATOM 832 C CA . PHE A 1 102 ? -8.983 1.670 0.949 1.00 96.81 102 PHE A CA 1
ATOM 833 C C . PHE A 1 102 ? -8.941 0.612 2.066 1.00 96.81 102 PHE A C 1
ATOM 835 O O . PHE A 1 102 ? -7.980 -0.144 2.182 1.00 96.81 102 PHE A O 1
ATOM 842 N N . THR A 1 103 ? -10.012 0.492 2.854 1.00 97.06 103 THR A N 1
ATOM 843 C CA . THR A 1 103 ? -10.118 -0.489 3.949 1.00 97.06 103 THR A CA 1
ATOM 844 C C . THR A 1 103 ? -10.228 -1.943 3.471 1.00 97.06 103 THR A C 1
ATOM 846 O O . THR A 1 103 ? -9.919 -2.872 4.222 1.00 97.06 103 THR A O 1
ATOM 849 N N . SER A 1 104 ? -10.639 -2.165 2.219 1.00 95.38 104 SER A N 1
ATOM 850 C CA . SER A 1 104 ? -10.740 -3.490 1.594 1.00 95.38 104 SER A CA 1
ATOM 851 C C . SER A 1 104 ? -9.455 -3.922 0.869 1.00 95.38 104 SER A C 1
ATOM 853 O O . SER A 1 104 ? -9.281 -5.121 0.645 1.00 95.38 104 SER A O 1
ATOM 855 N N . CYS A 1 105 ? -8.544 -2.997 0.544 1.00 96.50 105 CYS A N 1
ATOM 856 C CA . CYS A 1 105 ? -7.280 -3.276 -0.150 1.00 96.50 105 CYS A CA 1
ATOM 857 C C . CYS A 1 105 ? -6.179 -3.679 0.844 1.00 96.50 105 CYS A C 1
ATOM 859 O O . CYS A 1 105 ? -5.540 -2.838 1.478 1.00 96.50 105 CYS A O 1
ATOM 861 N N . VAL A 1 106 ? -5.958 -4.988 1.011 1.00 98.19 106 VAL A N 1
ATOM 862 C CA . VAL A 1 106 ? -5.008 -5.510 2.011 1.00 98.19 106 VAL A CA 1
ATOM 863 C C . VAL A 1 106 ? -3.552 -5.125 1.722 1.00 98.19 106 VAL A C 1
ATOM 865 O O . VAL A 1 106 ? -2.772 -4.944 2.653 1.00 98.19 106 VAL A O 1
ATOM 868 N N . ASP A 1 107 ? -3.192 -4.977 0.451 1.00 98.44 107 ASP A N 1
ATOM 869 C CA . ASP A 1 107 ? -1.885 -4.508 -0.004 1.00 98.44 107 ASP A CA 1
ATOM 870 C C . ASP A 1 107 ? -1.660 -3.026 0.297 1.00 98.44 107 ASP A C 1
ATOM 872 O O . ASP A 1 107 ? -0.567 -2.683 0.730 1.00 98.44 107 ASP A O 1
ATOM 876 N N . VAL A 1 108 ? -2.678 -2.171 0.152 1.00 98.38 108 VAL A N 1
ATOM 877 C CA . VAL A 1 108 ? -2.601 -0.752 0.551 1.00 98.38 108 VAL A CA 1
ATOM 878 C C . VAL A 1 108 ? -2.443 -0.630 2.066 1.00 98.38 108 VAL A C 1
ATOM 880 O O . VAL A 1 108 ? -1.570 0.082 2.541 1.00 98.38 108 VAL A O 1
ATOM 883 N N . ILE A 1 109 ? -3.197 -1.399 2.856 1.00 98.50 109 ILE A N 1
ATOM 884 C CA . ILE A 1 109 ? -3.003 -1.425 4.319 1.00 98.50 109 ILE A CA 1
ATOM 885 C C . ILE A 1 109 ? -1.606 -1.957 4.674 1.00 98.50 109 ILE A C 1
ATOM 887 O O . ILE A 1 109 ? -0.956 -1.451 5.590 1.00 98.50 109 ILE A O 1
ATOM 891 N N . GLY A 1 110 ? -1.136 -2.979 3.953 1.00 98.50 110 GLY A N 1
ATOM 892 C CA . GLY A 1 110 ? 0.223 -3.495 4.076 1.00 98.50 110 GLY A CA 1
ATOM 893 C C . GLY A 1 110 ? 1.274 -2.430 3.772 1.00 98.50 110 GLY A C 1
ATOM 894 O O . GLY A 1 110 ? 2.219 -2.292 4.544 1.00 98.50 110 GLY A O 1
ATOM 895 N N . HIS A 1 111 ? 1.077 -1.653 2.708 1.00 98.75 111 HIS A N 1
ATOM 896 C CA . HIS A 1 111 ? 1.922 -0.535 2.302 1.00 98.75 111 HIS A CA 1
ATOM 897 C C . HIS A 1 111 ? 2.013 0.517 3.415 1.00 98.75 111 HIS A C 1
ATOM 899 O O . HIS A 1 111 ? 3.109 0.782 3.909 1.00 98.75 111 HIS A O 1
ATOM 905 N N . GLU A 1 112 ? 0.881 1.014 3.915 1.00 98.31 112 GLU A N 1
ATOM 906 C CA . GLU A 1 112 ? 0.876 2.031 4.972 1.00 98.31 112 GLU A CA 1
ATOM 907 C C . GLU A 1 112 ? 1.565 1.556 6.258 1.00 98.31 112 GLU A C 1
ATOM 909 O O . GLU A 1 112 ? 2.414 2.243 6.825 1.00 98.31 112 GLU A O 1
ATOM 914 N N . LEU A 1 113 ? 1.270 0.335 6.716 1.00 98.12 113 LEU A N 1
ATOM 915 C CA . LEU A 1 113 ? 1.922 -0.209 7.912 1.00 98.12 113 LEU A CA 1
ATOM 916 C C . LEU A 1 113 ? 3.417 -0.495 7.691 1.00 98.12 113 LEU A C 1
ATOM 918 O O . LEU A 1 113 ? 4.182 -0.546 8.656 1.00 98.12 113 LEU A O 1
ATOM 922 N N . THR A 1 114 ? 3.861 -0.648 6.443 1.00 98.50 114 THR A N 1
ATOM 923 C CA . THR A 1 114 ? 5.282 -0.816 6.116 1.00 98.50 114 THR A CA 1
ATOM 924 C C . THR A 1 114 ? 6.063 0.493 6.225 1.00 98.50 114 THR A C 1
ATOM 926 O O . THR A 1 114 ? 7.249 0.447 6.571 1.00 98.50 114 THR A O 1
ATOM 929 N N . HIS A 1 115 ? 5.435 1.659 6.038 1.00 98.25 115 HIS A N 1
ATOM 930 C CA . HIS A 1 115 ? 6.090 2.932 6.359 1.00 98.25 115 HIS A CA 1
ATOM 931 C C . HIS A 1 115 ? 6.507 2.971 7.829 1.00 98.25 115 HIS A C 1
ATOM 933 O O . HIS A 1 115 ? 7.675 3.226 8.132 1.00 98.25 115 HIS A O 1
ATOM 939 N N . ALA A 1 116 ? 5.611 2.565 8.732 1.00 97.00 116 ALA A N 1
ATOM 940 C CA . ALA A 1 116 ? 5.917 2.454 10.154 1.00 97.00 116 ALA A CA 1
ATOM 941 C C . ALA A 1 116 ? 7.065 1.461 10.438 1.00 97.00 116 ALA A C 1
ATOM 943 O O . ALA A 1 116 ? 7.926 1.718 11.282 1.00 97.00 116 ALA A O 1
ATOM 944 N N . VAL A 1 117 ? 7.132 0.334 9.718 1.00 97.62 117 VAL A N 1
ATOM 945 C CA . VAL A 1 117 ? 8.259 -0.616 9.828 1.00 97.62 117 VAL A CA 1
ATOM 946 C C . VAL A 1 117 ? 9.568 0.025 9.361 1.00 97.62 117 VAL A C 1
ATOM 948 O O . VAL A 1 117 ? 10.600 -0.127 10.019 1.00 97.62 117 VAL A O 1
ATOM 951 N N . THR A 1 118 ? 9.538 0.766 8.254 1.00 97.94 118 THR A N 1
ATOM 952 C CA . THR A 1 118 ? 10.703 1.472 7.703 1.00 97.94 118 THR A CA 1
ATOM 953 C C . THR A 1 118 ? 11.227 2.514 8.690 1.00 97.94 118 THR A C 1
ATOM 955 O O . THR A 1 118 ? 12.427 2.558 8.964 1.00 97.94 118 THR A O 1
ATOM 958 N N . GLU A 1 119 ? 10.338 3.287 9.313 1.00 95.69 119 GLU A N 1
ATOM 959 C CA . GLU A 1 119 ? 10.681 4.273 10.345 1.00 95.69 119 GLU A CA 1
ATOM 960 C C . GLU A 1 119 ? 11.361 3.646 11.567 1.00 95.69 119 GLU A C 1
ATOM 962 O O . GLU A 1 119 ? 12.322 4.202 12.101 1.00 95.69 119 GLU A O 1
ATOM 967 N N . ASN A 1 120 ? 10.911 2.457 11.979 1.00 94.56 120 ASN A N 1
ATOM 968 C CA . ASN A 1 120 ? 11.454 1.735 13.131 1.00 94.56 120 ASN A CA 1
ATOM 969 C C . ASN A 1 120 ? 12.692 0.877 12.804 1.00 94.56 120 ASN A C 1
ATOM 971 O O . ASN A 1 120 ? 13.209 0.180 13.681 1.00 94.56 120 ASN A O 1
ATOM 975 N N . THR A 1 121 ? 13.183 0.904 11.561 1.00 94.56 121 THR A N 1
ATOM 976 C CA . THR A 1 121 ? 14.335 0.101 11.125 1.00 94.56 121 THR A CA 1
ATOM 977 C C . THR A 1 121 ? 15.417 0.957 10.478 1.00 94.56 121 THR A C 1
ATOM 979 O O . THR A 1 121 ? 16.401 1.317 11.121 1.00 94.56 121 THR A O 1
ATOM 982 N N . SER A 1 122 ? 15.258 1.262 9.195 1.00 93.06 122 SER A N 1
ATOM 983 C CA . SER A 1 122 ? 16.144 2.120 8.418 1.00 93.06 122 SER A CA 1
ATOM 984 C C . SER A 1 122 ? 15.318 3.306 7.941 1.00 93.06 122 SER A C 1
ATOM 986 O O . SER A 1 122 ? 14.748 3.218 6.856 1.00 93.06 122 SER A O 1
ATOM 988 N N . PRO A 1 123 ? 15.220 4.393 8.732 1.00 93.06 123 PRO A N 1
ATOM 989 C CA . PRO A 1 123 ? 14.356 5.522 8.414 1.00 93.06 123 PRO A CA 1
ATOM 990 C C . PRO A 1 123 ? 14.872 6.236 7.163 1.00 93.06 123 PRO A C 1
ATOM 992 O O . PRO A 1 123 ? 15.759 7.093 7.211 1.00 93.06 123 PRO A O 1
ATOM 995 N N . LEU A 1 124 ? 14.334 5.829 6.017 1.00 96.62 124 LEU A N 1
ATOM 996 C CA . LEU A 1 124 ? 14.645 6.395 4.718 1.00 96.62 124 LEU A CA 1
ATOM 997 C C . LEU A 1 124 ? 13.996 7.771 4.625 1.00 96.62 124 LEU A C 1
ATOM 999 O O . LEU A 1 124 ? 12.773 7.890 4.692 1.00 96.62 124 LEU A O 1
ATOM 1003 N N . LEU A 1 125 ? 14.819 8.804 4.422 1.00 96.50 125 LEU A N 1
ATOM 1004 C CA . LEU A 1 125 ? 14.338 10.154 4.144 1.00 96.50 125 LEU A CA 1
ATOM 1005 C C . LEU A 1 125 ? 13.325 10.102 2.996 1.00 96.50 125 LEU A C 1
ATOM 1007 O O . LEU A 1 125 ? 13.652 9.598 1.919 1.00 96.50 125 LEU A O 1
ATOM 1011 N N . TYR A 1 126 ? 12.138 10.661 3.214 1.00 96.94 126 TYR A N 1
ATOM 1012 C CA . TYR A 1 126 ? 11.038 10.666 2.250 1.00 96.94 126 TYR A CA 1
ATOM 1013 C C . TYR A 1 126 ? 11.232 11.749 1.171 1.00 96.94 126 TYR A C 1
ATOM 1015 O O . TYR A 1 126 ? 10.449 12.691 1.031 1.00 96.94 126 TYR A O 1
ATOM 1023 N N . PHE A 1 127 ? 12.362 11.662 0.459 1.00 97.94 127 PHE A N 1
ATOM 1024 C CA . PHE A 1 127 ? 12.725 12.560 -0.633 1.00 97.94 127 PHE A CA 1
ATOM 1025 C C . PHE A 1 127 ? 13.622 11.876 -1.678 1.00 97.94 127 PHE A C 1
ATOM 1027 O O . PHE A 1 127 ? 14.550 11.132 -1.337 1.00 97.94 127 PHE A O 1
ATOM 1034 N N . GLY A 1 128 ? 13.385 12.166 -2.959 1.00 98.12 128 GLY A N 1
ATOM 1035 C CA . GLY A 1 128 ? 14.185 11.682 -4.084 1.00 98.12 128 GLY A CA 1
ATOM 1036 C C . GLY A 1 128 ? 14.310 10.156 -4.107 1.00 98.12 128 GLY A C 1
ATOM 1037 O O . GLY A 1 128 ? 13.354 9.433 -3.852 1.00 98.12 128 GLY A O 1
ATOM 1038 N N . GLN A 1 129 ? 15.517 9.644 -4.369 1.00 98.31 129 GLN A N 1
ATOM 1039 C CA . GLN A 1 129 ? 15.766 8.194 -4.427 1.00 98.31 129 GLN A CA 1
ATOM 1040 C C . GLN A 1 129 ? 15.555 7.480 -3.085 1.00 98.31 129 GLN A C 1
ATOM 1042 O O . GLN A 1 129 ? 15.132 6.331 -3.079 1.00 98.31 129 GLN A O 1
ATOM 1047 N N . SER A 1 130 ? 15.835 8.144 -1.958 1.00 98.31 130 SER A N 1
ATOM 1048 C CA . SER A 1 130 ? 15.590 7.567 -0.630 1.00 98.31 130 SER A CA 1
ATOM 1049 C C . SER A 1 130 ? 14.092 7.386 -0.389 1.00 98.31 130 SER A C 1
ATOM 1051 O O . SER A 1 130 ? 13.668 6.328 0.066 1.00 98.31 130 SER A O 1
ATOM 1053 N N . GLY A 1 131 ? 13.282 8.374 -0.775 1.00 98.25 131 GLY A N 1
ATOM 1054 C CA . GLY A 1 131 ? 11.827 8.269 -0.694 1.00 98.25 131 GLY A CA 1
ATOM 1055 C C . GLY A 1 131 ? 11.261 7.256 -1.688 1.00 98.25 131 GLY A C 1
ATOM 1056 O O . GLY A 1 131 ? 10.405 6.468 -1.321 1.00 98.25 131 GLY A O 1
ATOM 1057 N N . ALA A 1 132 ? 11.810 7.177 -2.905 1.00 98.56 132 ALA A N 1
ATOM 1058 C CA . ALA A 1 132 ? 11.424 6.142 -3.865 1.00 98.56 132 ALA A CA 1
ATOM 1059 C C . ALA A 1 132 ? 11.745 4.717 -3.376 1.00 98.56 132 ALA A C 1
ATOM 1061 O O . ALA A 1 132 ? 11.030 3.777 -3.714 1.00 98.56 132 ALA A O 1
ATOM 1062 N N . LEU A 1 133 ? 12.805 4.545 -2.574 1.00 98.69 133 LEU A N 1
ATOM 1063 C CA . LEU A 1 133 ? 13.079 3.286 -1.879 1.00 98.69 133 LEU A CA 1
ATOM 1064 C C . LEU A 1 133 ? 12.113 3.047 -0.712 1.00 98.69 133 LEU A C 1
ATOM 1066 O O . LEU A 1 133 ? 11.737 1.904 -0.494 1.00 98.69 133 LEU A O 1
ATOM 1070 N N . ASN A 1 134 ? 11.697 4.092 0.006 1.00 98.69 134 ASN A N 1
ATOM 1071 C CA . ASN A 1 134 ? 10.684 3.986 1.058 1.00 98.69 134 ASN A CA 1
ATOM 1072 C C . ASN A 1 134 ? 9.353 3.467 0.473 1.00 98.69 134 ASN A C 1
ATOM 1074 O O . ASN A 1 134 ? 8.887 2.402 0.866 1.00 98.69 134 ASN A O 1
ATOM 1078 N N . GLU A 1 135 ? 8.853 4.120 -0.579 1.00 98.75 135 GLU A N 1
ATOM 1079 C CA . GLU A 1 135 ? 7.679 3.694 -1.357 1.00 98.75 135 GLU A CA 1
ATOM 1080 C C . GLU A 1 135 ? 7.801 2.270 -1.906 1.00 98.75 135 GLU A C 1
ATOM 1082 O O . GLU A 1 135 ? 6.883 1.457 -1.810 1.00 98.75 135 GLU A O 1
ATOM 1087 N N . HIS A 1 136 ? 8.964 1.946 -2.472 1.00 98.75 136 HIS A N 1
ATOM 1088 C CA . HIS A 1 136 ? 9.250 0.612 -2.983 1.00 98.75 136 HIS A CA 1
ATOM 1089 C C . HIS A 1 136 ? 9.138 -0.468 -1.906 1.00 98.75 136 HIS A C 1
ATOM 1091 O O . HIS A 1 136 ? 8.552 -1.521 -2.150 1.00 98.75 136 HIS A O 1
ATOM 1097 N N . ILE A 1 137 ? 9.720 -0.233 -0.729 1.00 98.75 137 ILE A N 1
ATOM 1098 C CA . I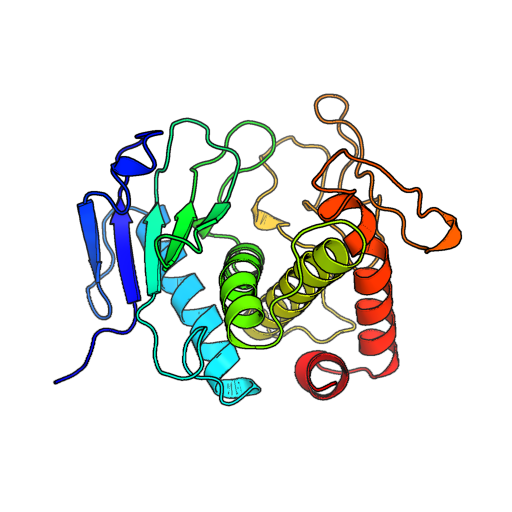LE A 1 137 ? 9.665 -1.186 0.378 1.00 98.75 137 ILE A CA 1
ATOM 1099 C C . ILE A 1 137 ? 8.211 -1.366 0.826 1.00 98.75 137 ILE A C 1
ATOM 1101 O O . ILE A 1 137 ? 7.775 -2.508 0.983 1.00 98.75 137 ILE A O 1
ATOM 1105 N N . SER A 1 138 ? 7.437 -0.285 0.918 1.00 98.81 138 SER A N 1
ATOM 1106 C CA . SER A 1 138 ? 6.004 -0.361 1.209 1.00 98.81 138 SER A CA 1
ATOM 1107 C C . SER A 1 138 ? 5.218 -1.169 0.169 1.00 98.81 138 SER A C 1
ATOM 1109 O O . SER A 1 138 ? 4.459 -2.066 0.541 1.00 98.81 138 SER A O 1
ATOM 1111 N N . ASP A 1 139 ? 5.466 -0.972 -1.129 1.00 98.88 139 ASP A N 1
ATOM 1112 C CA . ASP A 1 139 ? 4.859 -1.782 -2.197 1.00 98.88 139 ASP A CA 1
ATOM 1113 C C . ASP A 1 139 ? 5.263 -3.267 -2.121 1.00 98.88 139 ASP A C 1
ATOM 1115 O O . ASP A 1 139 ? 4.422 -4.153 -2.283 1.00 98.88 139 ASP A O 1
ATOM 1119 N N . VAL A 1 140 ? 6.538 -3.565 -1.841 1.00 98.88 140 VAL A N 1
ATOM 1120 C CA . VAL A 1 140 ? 7.050 -4.942 -1.715 1.00 98.88 140 VAL A CA 1
ATOM 1121 C C . VAL A 1 140 ? 6.335 -5.701 -0.605 1.00 98.88 140 VAL A C 1
ATOM 1123 O O . VAL A 1 140 ? 5.855 -6.816 -0.832 1.00 98.88 140 VAL A O 1
ATOM 1126 N N . PHE A 1 141 ? 6.266 -5.128 0.596 1.00 98.75 141 PHE A N 1
ATOM 1127 C CA . PHE A 1 141 ? 5.631 -5.805 1.724 1.00 98.75 141 PHE A CA 1
ATOM 1128 C C . PHE A 1 141 ? 4.105 -5.821 1.596 1.00 98.75 141 PHE A C 1
ATOM 1130 O O . PHE A 1 141 ? 3.496 -6.830 1.957 1.00 98.75 141 PHE A O 1
ATOM 1137 N N . GLY A 1 142 ? 3.496 -4.790 0.999 1.00 98.75 142 GLY A N 1
ATOM 1138 C CA . GLY A 1 142 ? 2.083 -4.800 0.615 1.00 98.75 142 GLY A CA 1
ATOM 1139 C C . GLY A 1 142 ? 1.741 -5.972 -0.312 1.00 98.75 142 GLY A C 1
ATOM 1140 O O . GLY A 1 142 ? 0.843 -6.764 -0.013 1.00 98.75 142 GLY A O 1
ATOM 1141 N N . ILE A 1 143 ? 2.518 -6.169 -1.382 1.00 98.75 143 ILE A N 1
ATOM 1142 C CA . ILE A 1 143 ? 2.323 -7.294 -2.307 1.00 98.75 143 ILE A CA 1
ATOM 1143 C C . ILE A 1 143 ? 2.622 -8.643 -1.658 1.00 98.75 143 ILE A C 1
ATOM 1145 O O . ILE A 1 143 ? 1.869 -9.589 -1.877 1.00 98.75 143 ILE A O 1
ATOM 1149 N N . ILE A 1 144 ? 3.662 -8.762 -0.827 1.00 98.81 144 ILE A N 1
ATOM 1150 C CA . ILE A 1 144 ? 3.901 -10.000 -0.069 1.00 98.81 144 ILE A CA 1
ATOM 1151 C C . ILE A 1 144 ? 2.679 -10.343 0.788 1.00 98.81 144 ILE A C 1
ATOM 1153 O O . ILE A 1 144 ? 2.251 -11.497 0.800 1.00 98.81 144 ILE A O 1
ATOM 1157 N N . VAL A 1 145 ? 2.095 -9.366 1.488 1.00 98.75 145 VAL A N 1
ATOM 1158 C CA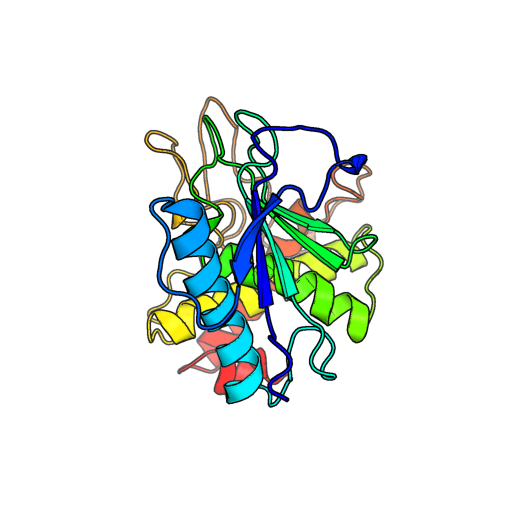 . VAL A 1 145 ? 0.892 -9.598 2.296 1.00 98.75 145 VAL A CA 1
ATOM 1159 C C . VAL A 1 145 ? -0.258 -10.098 1.426 1.00 98.75 145 VAL A C 1
ATOM 1161 O O . VAL A 1 145 ? -0.867 -11.114 1.772 1.00 98.75 145 VAL A O 1
ATOM 1164 N N . LYS A 1 146 ? -0.535 -9.431 0.301 1.00 98.62 146 LYS A N 1
ATOM 1165 C CA . LYS A 1 146 ? -1.586 -9.847 -0.637 1.00 98.62 146 LYS A CA 1
ATOM 1166 C C . LYS A 1 146 ? -1.374 -11.278 -1.121 1.00 98.62 146 LYS A C 1
ATOM 1168 O O . LYS A 1 146 ? -2.252 -12.116 -0.933 1.00 98.62 146 LYS A O 1
ATOM 1173 N N . GLN A 1 147 ? -0.177 -11.600 -1.607 1.00 98.62 147 GLN A N 1
ATOM 1174 C CA . GLN A 1 147 ? 0.141 -12.939 -2.104 1.00 98.62 147 GLN A CA 1
ATOM 1175 C C . GLN A 1 147 ? -0.007 -14.019 -1.017 1.00 98.62 147 GLN A C 1
ATOM 1177 O O . GLN A 1 147 ? -0.452 -15.129 -1.302 1.00 98.62 147 GLN A O 1
ATOM 1182 N N . VAL A 1 148 ? 0.305 -13.716 0.249 1.00 98.56 148 VAL A N 1
ATOM 1183 C CA . VAL A 1 148 ? 0.083 -14.656 1.364 1.00 98.56 148 VAL A CA 1
ATOM 1184 C C . VAL A 1 148 ? -1.407 -14.872 1.630 1.00 98.56 148 VAL A C 1
ATOM 1186 O O . VAL A 1 148 ? -1.834 -16.007 1.858 1.00 98.56 148 VAL A O 1
ATOM 1189 N N . VAL A 1 149 ? -2.201 -13.799 1.615 1.00 98.06 149 VAL A N 1
ATOM 1190 C CA . VAL A 1 149 ? -3.654 -13.854 1.840 1.00 98.06 149 VAL A CA 1
ATOM 1191 C C . VAL A 1 149 ? -4.353 -14.624 0.718 1.00 98.06 149 VAL A C 1
ATOM 1193 O O . VAL A 1 149 ? -5.218 -15.460 0.993 1.00 98.06 149 VAL A O 1
ATOM 1196 N N . GLU A 1 150 ? -3.939 -14.393 -0.524 1.00 97.94 150 GLU A N 1
ATOM 1197 C CA . GLU A 1 150 ? -4.520 -14.990 -1.731 1.00 97.94 150 GLU A CA 1
ATOM 1198 C C . GLU A 1 150 ? -3.900 -16.350 -2.086 1.00 97.94 150 GLU A C 1
ATOM 1200 O O . GLU A 1 150 ? -4.464 -17.105 -2.876 1.00 97.94 150 GLU A O 1
ATOM 1205 N N . LYS A 1 151 ? -2.815 -16.729 -1.397 1.00 98.00 151 LYS A N 1
ATOM 1206 C CA . LYS A 1 151 ? -2.063 -17.984 -1.575 1.00 98.00 151 LYS A CA 1
ATOM 1207 C C . LYS A 1 151 ? -1.462 -18.108 -2.971 1.00 98.00 151 LYS A C 1
ATOM 1209 O O . LYS A 1 151 ? -1.503 -19.172 -3.589 1.00 98.00 151 LYS A O 1
ATOM 1214 N N . GLU A 1 152 ? -0.883 -17.014 -3.432 1.00 98.44 152 GLU A N 1
ATOM 1215 C CA . GLU A 1 152 ? -0.289 -16.893 -4.751 1.00 98.44 152 GLU A CA 1
ATOM 1216 C C . GLU A 1 152 ? 1.231 -16.976 -4.679 1.00 98.44 152 GLU A C 1
ATOM 1218 O O . GLU A 1 152 ? 1.870 -16.436 -3.774 1.00 98.44 152 GLU A O 1
ATOM 1223 N N . ASP A 1 153 ? 1.818 -17.666 -5.652 1.00 98.50 153 ASP A N 1
ATOM 1224 C CA . ASP A 1 153 ? 3.257 -17.646 -5.861 1.00 98.50 153 ASP A CA 1
ATOM 1225 C C . ASP A 1 153 ? 3.655 -16.493 -6.796 1.00 98.50 153 ASP A C 1
ATOM 1227 O O . ASP A 1 153 ? 2.817 -15.782 -7.355 1.00 98.50 153 ASP A O 1
ATOM 1231 N N . ALA A 1 154 ? 4.960 -16.281 -6.974 1.00 98.31 154 ALA A N 1
ATOM 1232 C CA . ALA A 1 154 ? 5.465 -15.188 -7.798 1.00 98.31 154 ALA A CA 1
ATOM 1233 C C . ALA A 1 154 ? 5.005 -15.261 -9.268 1.00 98.31 154 ALA A C 1
ATOM 1235 O O . ALA A 1 154 ? 4.987 -14.231 -9.946 1.00 98.31 154 ALA A O 1
ATOM 1236 N N . ALA A 1 155 ? 4.672 -16.453 -9.776 1.00 98.06 155 ALA A N 1
ATOM 1237 C CA . ALA A 1 155 ? 4.244 -16.649 -11.155 1.00 98.06 155 ALA A CA 1
ATOM 1238 C C . ALA A 1 155 ? 2.735 -16.430 -11.334 1.00 98.06 155 ALA A C 1
ATOM 1240 O O . ALA A 1 155 ? 2.332 -15.956 -12.399 1.00 98.06 155 ALA A O 1
ATOM 1241 N N . SER A 1 156 ? 1.922 -16.774 -10.330 1.00 98.06 156 SER A N 1
ATOM 1242 C CA . SER A 1 156 ? 0.470 -16.583 -10.364 1.00 98.06 156 SER A CA 1
ATOM 1243 C C . SER A 1 156 ? 0.035 -15.167 -9.994 1.00 98.06 156 SER A C 1
ATOM 1245 O O . SER A 1 156 ? -0.989 -14.727 -10.504 1.00 98.06 156 SER A O 1
ATOM 1247 N N . ALA A 1 157 ? 0.810 -14.465 -9.160 1.00 98.31 157 ALA A N 1
ATOM 1248 C CA . ALA A 1 157 ? 0.441 -13.143 -8.671 1.00 98.31 157 ALA A CA 1
ATOM 1249 C C . ALA A 1 157 ? 0.301 -12.086 -9.776 1.00 98.31 157 ALA A C 1
ATOM 1251 O O . ALA A 1 157 ? 1.068 -12.061 -10.746 1.00 98.31 157 ALA A O 1
ATOM 1252 N N . ASP A 1 158 ? -0.649 -11.166 -9.603 1.00 98.12 158 ASP A N 1
ATOM 1253 C CA . ASP A 1 158 ? -0.886 -10.054 -10.534 1.00 98.12 158 ASP A CA 1
ATOM 1254 C C . ASP A 1 158 ? 0.209 -8.973 -10.499 1.00 98.12 158 ASP A C 1
ATOM 1256 O O . ASP A 1 158 ? 0.510 -8.369 -11.536 1.00 98.12 158 ASP A O 1
ATOM 1260 N N . TRP A 1 159 ? 0.852 -8.784 -9.340 1.00 98.81 159 TRP A N 1
ATOM 1261 C CA . TRP A 1 159 ? 1.831 -7.727 -9.062 1.00 98.81 159 TRP A CA 1
ATOM 1262 C C . TRP A 1 159 ? 1.272 -6.302 -9.207 1.00 98.81 159 TRP A C 1
ATOM 1264 O O . TRP A 1 159 ? 1.980 -5.387 -9.652 1.00 98.81 159 TRP A O 1
ATOM 1274 N N . LEU A 1 160 ? 0.002 -6.129 -8.850 1.00 98.75 160 LEU A N 1
ATOM 1275 C CA . LEU A 1 160 ? -0.755 -4.887 -8.890 1.00 98.75 160 LEU A CA 1
ATOM 1276 C C . LEU A 1 160 ? -0.967 -4.335 -7.481 1.00 98.75 160 LEU A C 1
ATOM 1278 O O . LEU A 1 160 ? -1.513 -5.025 -6.625 1.00 98.75 160 LEU A O 1
ATOM 1282 N N . VAL A 1 161 ? -0.565 -3.081 -7.268 1.00 98.62 161 VAL A N 1
ATOM 1283 C CA . VAL A 1 161 ? -0.763 -2.374 -5.996 1.00 98.62 161 VAL A CA 1
ATOM 1284 C C . VAL A 1 161 ? -2.046 -1.554 -6.065 1.00 98.62 161 VAL A C 1
ATOM 1286 O O . VAL A 1 161 ? -2.189 -0.680 -6.925 1.00 98.62 161 VAL A O 1
ATOM 1289 N N . GLY A 1 162 ? -2.966 -1.828 -5.145 1.00 97.06 162 GLY A N 1
ATOM 1290 C CA . GLY A 1 162 ? -4.253 -1.159 -5.012 1.00 97.06 162 GLY A CA 1
ATOM 1291 C C . GLY A 1 162 ? -5.242 -1.505 -6.122 1.00 97.06 162 GLY A C 1
ATOM 1292 O O . GLY A 1 162 ? -6.009 -0.642 -6.542 1.00 97.06 162 GLY A O 1
ATOM 1293 N N . GLU A 1 163 ? -5.243 -2.747 -6.619 1.00 94.94 163 GLU A N 1
ATOM 1294 C CA . GLU A 1 163 ? -6.200 -3.168 -7.658 1.00 94.94 163 GLU A CA 1
ATOM 1295 C C . GLU A 1 163 ? -7.659 -3.014 -7.204 1.00 94.94 163 GLU A C 1
ATOM 1297 O O . GLU A 1 163 ? -8.507 -2.529 -7.949 1.00 94.94 163 GLU A O 1
ATOM 1302 N N . GLY A 1 164 ? -7.939 -3.369 -5.944 1.00 92.12 164 GLY A N 1
ATOM 1303 C CA . GLY A 1 164 ? -9.280 -3.315 -5.361 1.00 92.12 164 GLY A CA 1
ATOM 1304 C C . GLY A 1 164 ? -9.733 -1.898 -5.023 1.00 92.12 164 GLY A C 1
ATOM 1305 O O . GLY A 1 164 ? -10.870 -1.711 -4.590 1.00 92.12 164 GLY A O 1
ATOM 1306 N N . CYS A 1 165 ? -8.837 -0.927 -5.206 1.00 94.56 165 CYS A N 1
ATOM 1307 C CA . CYS A 1 165 ? -9.049 0.461 -4.850 1.00 94.56 165 CYS A CA 1
ATOM 1308 C C . CYS A 1 165 ? -9.418 1.323 -6.059 1.00 94.56 165 CYS A C 1
ATOM 1310 O O . CYS A 1 165 ? -9.775 2.480 -5.887 1.00 94.56 165 CYS A O 1
ATOM 1312 N N . ILE A 1 166 ? -9.347 0.793 -7.283 1.00 95.75 166 ILE A N 1
ATOM 1313 C CA . ILE A 1 166 ? -9.747 1.536 -8.480 1.00 95.75 166 ILE A CA 1
ATOM 1314 C C . ILE A 1 166 ? -11.272 1.665 -8.537 1.00 95.75 166 ILE A C 1
ATOM 1316 O O . ILE A 1 166 ? -12.002 0.669 -8.544 1.00 95.75 166 ILE A O 1
ATOM 1320 N N . ALA A 1 167 ? -11.761 2.903 -8.623 1.00 95.50 167 ALA A N 1
ATOM 1321 C CA . ALA A 1 167 ? -13.189 3.172 -8.649 1.00 95.50 167 ALA A CA 1
ATOM 1322 C C . ALA A 1 167 ? -13.867 2.625 -9.929 1.00 95.50 167 ALA A C 1
ATOM 1324 O O . ALA A 1 167 ? -13.284 2.639 -11.022 1.00 95.50 167 ALA A O 1
ATOM 1325 N N . PRO A 1 168 ? -15.132 2.163 -9.845 1.00 94.12 168 PRO A N 1
ATOM 1326 C CA . PRO A 1 168 ? -15.875 1.695 -11.008 1.00 94.12 168 PRO A CA 1
ATOM 1327 C C . PRO A 1 168 ? -15.905 2.717 -12.151 1.00 94.12 168 PRO A C 1
ATOM 1329 O O . PRO A 1 168 ? -16.297 3.868 -11.981 1.00 94.12 168 PRO A O 1
ATOM 1332 N N . GLY A 1 169 ? -15.541 2.268 -13.352 1.00 94.88 169 GLY A N 1
ATOM 1333 C CA . GLY A 1 169 ? -15.537 3.097 -14.560 1.00 94.88 169 GLY A CA 1
ATOM 1334 C C . GLY A 1 169 ? -14.215 3.812 -14.840 1.00 94.88 169 GLY A C 1
ATOM 1335 O O . GLY A 1 169 ? -14.075 4.382 -15.921 1.00 94.88 169 GLY A O 1
ATOM 1336 N N . VAL A 1 170 ? -13.239 3.763 -13.929 1.00 97.00 170 VAL A N 1
ATOM 1337 C CA . VAL A 1 170 ? -11.851 4.159 -14.210 1.00 97.00 170 VAL A CA 1
ATOM 1338 C C . VAL A 1 170 ? -11.211 3.190 -15.200 1.00 97.00 170 VAL A C 1
ATOM 1340 O O . VAL A 1 170 ? -11.319 1.971 -15.072 1.00 97.00 170 VAL A O 1
ATOM 1343 N N . LYS A 1 171 ? -10.531 3.732 -16.213 1.00 97.81 171 LYS A N 1
ATOM 1344 C CA . LYS A 1 171 ? -9.715 2.967 -17.164 1.00 97.81 171 LYS A CA 1
ATOM 1345 C C . LYS A 1 171 ? -8.347 2.656 -16.558 1.00 97.81 171 LYS A C 1
ATOM 1347 O O . LYS A 1 171 ? -7.321 3.203 -16.958 1.00 97.81 171 LYS A O 1
ATOM 1352 N N . GLY A 1 172 ? -8.354 1.756 -15.588 1.00 96.88 172 GLY A N 1
ATOM 1353 C CA . GLY A 1 172 ? -7.167 1.271 -14.903 1.00 96.88 172 GLY A CA 1
ATOM 1354 C C . GLY A 1 172 ? -7.431 -0.073 -14.248 1.00 96.88 172 GLY A C 1
ATOM 1355 O O . GLY A 1 172 ? -8.578 -0.492 -14.110 1.00 96.88 172 GLY A O 1
ATOM 1356 N N . VAL A 1 173 ? -6.353 -0.757 -13.888 1.00 96.81 173 VAL A N 1
ATOM 1357 C CA . VAL A 1 173 ? -6.393 -2.036 -13.171 1.00 96.81 173 VAL A CA 1
ATOM 1358 C C . VAL A 1 173 ? -5.847 -1.918 -11.752 1.00 96.81 173 VAL A C 1
ATOM 1360 O O . VAL A 1 173 ? -6.133 -2.787 -10.943 1.00 96.81 173 VAL A O 1
ATOM 1363 N N . ALA A 1 174 ? -5.057 -0.880 -11.455 1.00 97.81 174 ALA A N 1
ATOM 1364 C CA . ALA A 1 174 ? -4.418 -0.650 -10.158 1.00 97.81 174 ALA A CA 1
ATOM 1365 C C . ALA A 1 174 ? -3.857 0.779 -10.062 1.00 97.81 174 ALA A C 1
ATOM 1367 O O . ALA A 1 174 ? -3.806 1.480 -11.077 1.00 97.81 174 ALA A O 1
ATOM 1368 N N . LEU A 1 175 ? -3.371 1.194 -8.882 1.00 97.12 175 LEU A N 1
ATOM 1369 C CA . LEU A 1 175 ? -2.567 2.420 -8.765 1.00 97.12 175 LEU A CA 1
ATOM 1370 C C . LEU A 1 175 ? -1.207 2.247 -9.446 1.00 97.12 175 LEU A C 1
ATOM 1372 O O . LEU A 1 175 ? -0.725 3.160 -10.114 1.00 97.12 175 LEU A O 1
ATOM 1376 N N . ARG A 1 176 ? -0.571 1.087 -9.244 1.00 98.62 176 ARG A N 1
ATOM 1377 C CA . ARG A 1 176 ? 0.774 0.783 -9.752 1.00 98.62 176 ARG A CA 1
ATOM 1378 C C . ARG A 1 176 ? 0.873 -0.673 -10.186 1.00 98.62 176 ARG A C 1
ATOM 1380 O O . ARG A 1 176 ? 0.201 -1.549 -9.647 1.00 98.62 176 ARG A O 1
ATOM 1387 N N . SER A 1 177 ? 1.768 -0.944 -11.132 1.00 98.81 177 SER A N 1
ATOM 1388 C CA . SER A 1 177 ? 2.156 -2.307 -11.500 1.00 98.81 177 SER A CA 1
ATOM 1389 C C . SER A 1 177 ? 3.637 -2.511 -11.213 1.00 98.81 177 SER A C 1
ATOM 1391 O O . SER A 1 177 ? 4.487 -1.918 -11.873 1.00 98.81 177 SER A O 1
ATOM 1393 N N . MET A 1 178 ? 3.973 -3.405 -10.280 1.00 98.88 178 MET A N 1
ATOM 1394 C CA . MET A 1 178 ? 5.374 -3.782 -10.058 1.00 98.88 178 MET A CA 1
ATOM 1395 C C . MET A 1 178 ? 5.921 -4.596 -11.239 1.00 98.88 178 MET A C 1
ATOM 1397 O O . MET A 1 178 ? 7.111 -4.554 -11.548 1.00 98.88 178 MET A O 1
ATOM 1401 N N . LYS A 1 179 ? 5.051 -5.329 -11.944 1.00 98.69 179 LYS A N 1
ATOM 1402 C CA . LYS A 1 179 ? 5.419 -6.094 -13.139 1.00 98.69 179 LYS A CA 1
ATOM 1403 C C . LYS A 1 179 ? 5.628 -5.212 -14.365 1.00 98.69 179 LYS A C 1
ATOM 1405 O O . LYS A 1 179 ? 6.482 -5.546 -15.184 1.00 98.69 179 LYS A O 1
ATOM 1410 N N . ALA A 1 180 ? 4.880 -4.134 -14.540 1.00 98.69 180 ALA A N 1
ATOM 1411 C CA . ALA A 1 180 ? 5.010 -3.249 -15.693 1.00 98.69 180 ALA A CA 1
ATOM 1412 C C . ALA A 1 180 ? 4.698 -1.795 -15.296 1.00 98.69 180 ALA A C 1
ATOM 1414 O O . ALA A 1 180 ? 3.607 -1.311 -15.606 1.00 98.69 180 ALA A O 1
ATOM 1415 N N . PRO A 1 181 ? 5.629 -1.095 -14.619 1.00 98.81 181 PRO A N 1
ATOM 1416 C CA . PRO A 1 181 ? 5.430 0.306 -14.247 1.00 98.81 181 PRO A CA 1
ATOM 1417 C C . PRO A 1 181 ? 5.063 1.168 -15.464 1.00 98.81 181 PRO A C 1
ATOM 1419 O O . PRO A 1 181 ? 5.611 0.959 -16.552 1.00 98.81 181 PRO A O 1
ATOM 1422 N N . GLY A 1 182 ? 4.120 2.098 -15.303 1.00 98.62 182 GLY A N 1
ATOM 1423 C CA . GLY A 1 182 ? 3.628 2.954 -16.388 1.00 98.62 182 GLY A CA 1
ATOM 1424 C C . GLY A 1 182 ? 2.451 2.364 -17.176 1.00 98.62 182 GLY A C 1
ATOM 1425 O O . GLY A 1 182 ? 2.124 2.852 -18.265 1.00 98.62 182 GLY A O 1
ATOM 1426 N N . THR A 1 183 ? 1.842 1.281 -16.681 1.00 98.62 183 THR A N 1
ATOM 1427 C CA . THR A 1 183 ? 0.745 0.562 -17.358 1.00 98.62 183 THR A CA 1
ATOM 1428 C C . THR A 1 183 ? -0.481 0.315 -16.482 1.00 98.62 183 THR A C 1
ATOM 1430 O O . THR A 1 183 ? -1.447 -0.273 -16.964 1.00 98.62 183 THR A O 1
ATOM 1433 N N . ALA A 1 184 ? -0.471 0.760 -15.221 1.00 98.50 184 ALA A N 1
ATOM 1434 C CA . ALA A 1 184 ? -1.549 0.460 -14.282 1.00 98.50 184 ALA A CA 1
ATOM 1435 C C . ALA A 1 184 ? -2.874 1.155 -14.646 1.00 98.50 184 ALA A C 1
ATOM 1437 O O . ALA A 1 184 ? -3.944 0.579 -14.448 1.00 98.50 184 ALA A O 1
ATOM 1438 N N . TYR A 1 185 ? -2.815 2.353 -15.235 1.00 98.44 185 TYR A N 1
ATOM 1439 C CA . TYR A 1 185 ? -3.985 3.088 -15.716 1.00 98.44 185 TYR A CA 1
ATOM 1440 C C . TYR A 1 185 ? -3.653 4.033 -16.879 1.00 98.44 185 TYR A C 1
ATOM 1442 O O . TYR A 1 185 ? -2.518 4.491 -17.032 1.00 98.44 185 TYR A O 1
ATOM 1450 N N . ASP A 1 186 ? -4.668 4.309 -17.699 1.00 98.38 186 ASP A N 1
ATOM 1451 C CA . ASP A 1 186 ? -4.665 5.295 -18.786 1.00 98.38 186 ASP A CA 1
ATOM 1452 C C . ASP A 1 186 ? -6.112 5.780 -18.992 1.00 98.38 186 ASP A C 1
ATOM 1454 O O . ASP A 1 186 ? -6.876 5.261 -19.818 1.00 98.38 186 ASP A O 1
ATOM 1458 N N . ASP A 1 187 ? -6.525 6.731 -18.153 1.00 98.12 187 ASP A N 1
ATOM 1459 C CA . ASP A 1 187 ? -7.876 7.286 -18.137 1.00 98.12 187 ASP A CA 1
ATOM 1460 C C . ASP A 1 187 ? -7.854 8.744 -18.618 1.00 98.12 187 ASP A C 1
ATOM 1462 O O . ASP A 1 187 ? -7.086 9.551 -18.102 1.00 98.12 187 ASP A O 1
ATOM 1466 N N . PRO A 1 188 ? -8.713 9.149 -19.570 1.00 97.19 188 PRO A N 1
ATOM 1467 C CA . PRO A 1 188 ? -8.735 10.527 -20.063 1.00 97.19 188 PRO A CA 1
ATOM 1468 C C . PRO A 1 188 ? -9.055 11.580 -18.989 1.00 97.19 188 PRO A C 1
ATOM 1470 O O . PRO A 1 188 ? -8.792 12.757 -19.225 1.00 97.19 188 PRO A O 1
ATOM 1473 N N . ARG A 1 189 ? -9.637 11.191 -17.846 1.00 97.00 189 ARG A N 1
ATOM 1474 C CA . ARG A 1 189 ? -9.934 12.089 -16.720 1.00 97.00 189 ARG A CA 1
ATOM 1475 C C . ARG A 1 189 ? -8.734 12.292 -15.796 1.00 97.00 189 ARG A C 1
ATOM 1477 O O . ARG A 1 189 ? -8.540 13.400 -15.312 1.00 97.00 189 ARG A O 1
ATOM 1484 N N . PHE A 1 190 ? -7.937 11.243 -15.580 1.00 95.25 190 PHE A N 1
ATOM 1485 C CA . PHE A 1 190 ? -6.877 11.205 -14.558 1.00 95.25 190 PHE A CA 1
ATOM 1486 C C . PHE A 1 190 ? -5.461 11.139 -15.144 1.00 95.25 190 PHE A C 1
ATOM 1488 O O . PHE A 1 190 ? -4.473 11.285 -14.431 1.00 95.25 190 PHE A O 1
ATOM 1495 N N . GLY A 1 191 ? -5.350 10.955 -16.457 1.00 97.19 191 GLY A N 1
ATOM 1496 C CA . GLY A 1 191 ? -4.089 10.762 -17.151 1.00 97.19 191 GLY A CA 1
ATOM 1497 C C . GLY A 1 191 ? -3.633 9.307 -17.138 1.00 97.19 191 GLY A C 1
ATOM 1498 O O . GLY A 1 191 ? -4.419 8.368 -16.999 1.00 97.19 191 GLY A O 1
ATOM 1499 N N . LYS A 1 192 ? -2.329 9.136 -17.332 1.00 98.06 192 LYS A N 1
ATOM 1500 C CA . LYS A 1 192 ? -1.671 7.841 -17.453 1.00 98.06 192 LYS A CA 1
ATOM 1501 C C . LYS A 1 192 ? -0.679 7.653 -16.315 1.00 98.06 192 LYS A C 1
ATOM 1503 O O . LYS A 1 192 ? -0.005 8.611 -15.944 1.00 98.06 192 LYS A O 1
ATOM 1508 N N . ASP A 1 193 ? -0.550 6.411 -15.856 1.00 98.38 193 ASP A N 1
ATOM 1509 C CA . ASP A 1 193 ? 0.490 5.972 -14.925 1.00 98.38 193 ASP A CA 1
ATOM 1510 C C . ASP A 1 193 ? 1.875 6.521 -15.349 1.00 98.38 193 ASP A C 1
ATOM 1512 O O . ASP A 1 193 ? 2.370 6.178 -16.434 1.00 98.38 193 ASP A O 1
ATOM 1516 N N . PRO A 1 194 ? 2.494 7.403 -14.535 1.00 97.81 194 PRO A N 1
ATOM 1517 C CA . PRO A 1 194 ? 3.723 8.095 -14.901 1.00 97.81 194 PRO A CA 1
ATOM 1518 C C . PRO A 1 194 ? 4.993 7.285 -14.604 1.00 97.81 194 PRO A C 1
ATOM 1520 O O . PRO A 1 194 ? 6.089 7.762 -14.915 1.00 97.81 194 PRO A O 1
ATOM 1523 N N . GLN A 1 195 ? 4.894 6.103 -13.981 1.00 98.62 195 GLN A N 1
ATOM 1524 C CA . GLN A 1 195 ? 6.071 5.396 -13.479 1.00 98.62 195 GLN A CA 1
ATOM 1525 C C . GLN A 1 195 ? 6.978 4.886 -14.617 1.00 98.62 195 GLN A C 1
ATOM 1527 O O . GLN A 1 195 ? 6.525 4.147 -15.494 1.00 98.62 195 GLN A O 1
ATOM 1532 N N . PRO A 1 196 ? 8.287 5.201 -14.613 1.00 98.38 196 PRO A N 1
ATOM 1533 C CA . PRO A 1 196 ? 9.245 4.514 -15.461 1.00 98.38 196 PRO A CA 1
ATOM 1534 C C . PRO A 1 196 ? 9.624 3.145 -14.883 1.00 98.38 196 PRO A C 1
ATOM 1536 O O . PRO A 1 196 ? 9.673 2.937 -13.673 1.00 98.38 196 PRO A O 1
ATOM 1539 N N . ASP A 1 197 ? 10.021 2.233 -15.765 1.00 98.06 197 ASP A N 1
ATOM 1540 C CA . ASP A 1 197 ? 10.480 0.883 -15.416 1.00 98.06 197 ASP A CA 1
ATOM 1541 C C . ASP A 1 197 ? 12.015 0.735 -15.398 1.00 98.06 197 ASP A C 1
ATOM 1543 O O . ASP A 1 197 ? 12.544 -0.340 -15.111 1.00 98.06 197 ASP A O 1
ATOM 1547 N N . HIS A 1 198 ? 12.755 1.801 -15.729 1.00 98.44 198 HIS A N 1
ATOM 1548 C CA . HIS A 1 198 ? 14.206 1.753 -15.884 1.00 98.44 198 HIS A CA 1
ATOM 1549 C C . HIS A 1 198 ? 14.891 3.072 -15.501 1.00 98.44 198 HIS A C 1
ATOM 1551 O O . HIS A 1 198 ? 14.494 4.157 -15.930 1.00 98.44 198 HIS A O 1
ATOM 1557 N N . PHE A 1 199 ? 16.025 2.979 -14.797 1.00 98.19 199 PHE A N 1
ATOM 1558 C CA . PHE A 1 199 ? 16.762 4.133 -14.258 1.00 98.19 199 PHE A CA 1
ATOM 1559 C C . PHE A 1 199 ? 17.238 5.146 -15.314 1.00 98.19 199 PHE A C 1
ATOM 1561 O O . PHE A 1 199 ? 17.383 6.329 -15.035 1.00 98.19 199 PHE A O 1
ATOM 1568 N N . LYS A 1 200 ? 17.413 4.721 -16.572 1.00 98.44 200 LYS A N 1
ATOM 1569 C CA . LYS A 1 200 ? 17.713 5.625 -17.709 1.00 98.44 200 LYS A CA 1
ATOM 1570 C C . LYS A 1 200 ? 16.677 6.751 -17.887 1.00 98.44 200 LYS A C 1
ATOM 1572 O O . LYS A 1 200 ? 16.992 7.785 -18.481 1.00 98.44 200 LYS A O 1
ATOM 1577 N N . TYR A 1 201 ? 15.453 6.551 -17.399 1.00 97.81 201 TYR A N 1
ATOM 1578 C CA . TYR A 1 201 ? 14.370 7.532 -17.434 1.00 97.81 201 TYR A CA 1
ATOM 1579 C C . TYR A 1 201 ? 14.276 8.380 -16.160 1.00 97.81 201 TYR A C 1
ATOM 1581 O O . TYR A 1 201 ? 13.500 9.326 -16.139 1.00 97.81 201 TYR A O 1
ATOM 1589 N N . TYR A 1 202 ? 15.094 8.111 -15.137 1.00 97.75 202 TYR A N 1
ATOM 1590 C CA . TYR A 1 202 ? 15.143 8.925 -13.926 1.00 97.75 202 TYR A CA 1
ATOM 1591 C C . TYR A 1 202 ? 15.537 10.369 -14.252 1.00 97.75 202 TYR A C 1
ATOM 1593 O O . TYR A 1 202 ? 16.538 10.614 -14.938 1.00 97.75 202 TYR A O 1
ATOM 1601 N N . ARG A 1 203 ? 14.770 11.335 -13.751 1.00 96.62 203 ARG A N 1
ATOM 1602 C CA . ARG A 1 203 ? 15.060 12.769 -13.842 1.00 96.62 203 ARG A CA 1
ATOM 1603 C C . ARG A 1 203 ? 14.853 13.401 -12.472 1.00 96.62 203 ARG A C 1
ATOM 1605 O O . ARG A 1 203 ? 13.828 13.184 -11.836 1.00 96.62 203 ARG A O 1
ATOM 1612 N N . ALA A 1 204 ? 15.814 14.201 -12.018 1.00 94.69 204 ALA A N 1
ATOM 1613 C CA . ALA A 1 204 ? 15.611 14.975 -10.800 1.00 94.69 204 ALA A CA 1
ATOM 1614 C C . ALA A 1 204 ? 14.378 15.879 -10.970 1.00 94.69 204 ALA A C 1
ATOM 1616 O O . ALA A 1 204 ? 14.241 16.557 -11.988 1.00 94.69 204 ALA A O 1
ATOM 1617 N N . THR A 1 205 ? 13.496 15.859 -9.979 1.00 95.94 205 THR A N 1
ATOM 1618 C CA . THR A 1 205 ? 12.289 16.684 -9.902 1.00 95.94 205 THR A CA 1
ATOM 1619 C C . THR A 1 205 ? 12.134 17.188 -8.469 1.00 95.94 205 THR A C 1
ATOM 1621 O O . THR A 1 205 ? 12.825 16.712 -7.568 1.00 95.94 205 THR A O 1
ATOM 1624 N N . PHE A 1 206 ? 11.264 18.171 -8.271 1.00 95.50 206 PHE A N 1
ATOM 1625 C CA . PHE A 1 206 ? 10.820 18.619 -6.949 1.00 95.50 206 PHE A CA 1
ATOM 1626 C C . PHE A 1 206 ? 9.349 18.280 -6.688 1.00 95.50 206 PHE A C 1
ATOM 1628 O O . PHE A 1 206 ? 8.893 18.405 -5.556 1.00 95.50 206 PHE A O 1
ATOM 1635 N N . GLU A 1 207 ? 8.620 17.842 -7.715 1.00 95.75 207 GLU A N 1
ATOM 1636 C CA . GLU A 1 207 ? 7.270 17.303 -7.567 1.00 95.75 207 GLU A CA 1
ATOM 1637 C C . GLU A 1 207 ? 7.320 15.991 -6.787 1.00 95.75 207 GLU A C 1
ATOM 1639 O O . GLU A 1 207 ? 8.337 15.293 -6.830 1.00 95.75 207 GLU A O 1
ATOM 1644 N N . ASP A 1 208 ? 6.233 15.654 -6.089 1.00 96.44 208 ASP A N 1
ATOM 1645 C CA . ASP A 1 208 ? 6.092 14.354 -5.426 1.00 96.44 208 ASP A CA 1
ATOM 1646 C C . ASP A 1 208 ? 7.294 14.015 -4.515 1.00 96.44 208 ASP A C 1
ATOM 1648 O O . ASP A 1 208 ? 7.931 12.971 -4.634 1.00 96.44 208 ASP A O 1
ATOM 1652 N N . ASN A 1 209 ? 7.720 14.983 -3.694 1.00 97.50 209 ASN A N 1
ATOM 1653 C CA . ASN A 1 209 ? 8.911 14.883 -2.843 1.00 97.50 209 ASN A CA 1
ATOM 1654 C C . ASN A 1 209 ? 10.180 14.431 -3.598 1.00 97.50 209 ASN A C 1
ATOM 1656 O O . ASN A 1 209 ? 11.027 13.717 -3.069 1.00 97.50 209 ASN A O 1
ATOM 1660 N N . GLY A 1 210 ? 10.346 14.841 -4.852 1.00 97.94 210 GLY A N 1
ATOM 1661 C CA . GLY A 1 210 ? 11.434 14.360 -5.701 1.00 97.94 210 GLY A CA 1
ATOM 1662 C C . GLY A 1 210 ? 11.118 13.075 -6.469 1.00 97.94 210 GLY A C 1
ATOM 1663 O O . GLY A 1 210 ? 12.044 12.355 -6.850 1.00 97.94 210 GLY A O 1
ATOM 1664 N N . GLY A 1 211 ? 9.836 12.818 -6.734 1.00 98.19 211 GLY A N 1
ATOM 1665 C CA . GLY A 1 211 ? 9.326 11.695 -7.514 1.00 98.19 211 GLY A CA 1
ATOM 1666 C C . GLY A 1 211 ? 9.347 10.374 -6.755 1.00 98.19 211 GLY A C 1
ATOM 1667 O O . GLY A 1 211 ? 9.753 9.367 -7.332 1.00 98.19 211 GLY A O 1
ATOM 1668 N N . VAL A 1 212 ? 8.990 10.370 -5.470 1.00 98.56 212 VAL A N 1
ATOM 1669 C CA . VAL A 1 212 ? 9.046 9.163 -4.631 1.00 98.56 212 VAL A CA 1
ATOM 1670 C C . VAL A 1 212 ? 8.094 8.078 -5.147 1.00 98.56 212 VAL A C 1
ATOM 1672 O O . VAL A 1 212 ? 8.537 6.954 -5.386 1.00 98.56 212 VAL A O 1
ATOM 1675 N N . HIS A 1 213 ? 6.846 8.428 -5.464 1.00 98.31 213 HIS A N 1
ATOM 1676 C CA . HIS A 1 213 ? 5.871 7.506 -6.044 1.00 98.31 213 HIS A CA 1
ATOM 1677 C C . HIS A 1 213 ? 6.153 7.263 -7.526 1.00 98.31 213 HIS A C 1
ATOM 1679 O O . HIS A 1 213 ? 5.941 6.163 -8.033 1.00 98.31 213 HIS A O 1
ATOM 1685 N N . ILE A 1 214 ? 6.662 8.268 -8.245 1.00 98.19 214 ILE A N 1
ATOM 1686 C CA . ILE A 1 214 ? 6.985 8.124 -9.671 1.00 98.19 214 ILE A CA 1
ATOM 1687 C C . ILE A 1 214 ? 8.116 7.104 -9.855 1.00 98.19 214 ILE A C 1
ATOM 1689 O O . ILE A 1 214 ? 8.001 6.185 -10.663 1.00 98.19 214 ILE A O 1
ATOM 1693 N N . TYR A 1 215 ? 9.214 7.234 -9.110 1.00 98.69 215 TYR A N 1
ATOM 1694 C CA . TYR A 1 215 ? 10.426 6.447 -9.338 1.00 98.69 215 TYR A CA 1
ATOM 1695 C C . TYR A 1 215 ? 10.485 5.120 -8.573 1.00 98.69 215 TYR A C 1
ATOM 1697 O O . TYR A 1 215 ? 11.386 4.327 -8.865 1.00 98.69 215 TYR A O 1
ATOM 1705 N N . SER A 1 216 ? 9.532 4.823 -7.680 1.00 98.75 216 SER A N 1
ATOM 1706 C CA . SER A 1 216 ? 9.432 3.518 -6.999 1.00 98.75 216 SER A CA 1
ATOM 1707 C C . SER A 1 216 ? 9.177 2.353 -7.968 1.00 98.75 216 SER A C 1
ATOM 1709 O O . SER A 1 216 ? 9.605 1.226 -7.713 1.00 98.75 216 SER A O 1
ATOM 1711 N N . GLY A 1 217 ? 8.606 2.623 -9.149 1.00 98.75 217 GLY A N 1
ATOM 1712 C CA . GLY A 1 217 ? 8.443 1.649 -10.235 1.00 98.75 217 GLY A CA 1
ATOM 1713 C C . GLY A 1 217 ? 9.745 0.939 -10.641 1.00 98.75 217 GLY A C 1
ATOM 1714 O O . GLY A 1 217 ? 9.739 -0.258 -10.934 1.00 98.75 217 GLY A O 1
ATOM 1715 N N . ILE A 1 218 ? 10.886 1.636 -10.592 1.00 98.88 218 ILE A N 1
ATOM 1716 C CA . ILE A 1 218 ? 12.192 1.089 -10.993 1.00 98.88 218 ILE A CA 1
ATOM 1717 C C . ILE A 1 218 ? 12.628 -0.064 -10.065 1.00 98.88 218 ILE A C 1
ATOM 1719 O O . ILE A 1 218 ? 12.841 -1.177 -10.559 1.00 98.88 218 ILE A O 1
ATOM 1723 N N . PRO A 1 219 ? 12.771 0.139 -8.740 1.00 98.81 219 PRO A N 1
ATOM 1724 C CA . PRO A 1 219 ? 13.073 -0.960 -7.827 1.00 98.81 219 PRO A CA 1
ATOM 1725 C C . PRO A 1 219 ? 11.902 -1.949 -7.670 1.00 98.81 219 PRO A C 1
ATOM 1727 O O . PRO A 1 219 ? 12.161 -3.145 -7.529 1.00 98.81 219 PRO A O 1
ATOM 1730 N N . ASN A 1 220 ? 10.636 -1.531 -7.820 1.00 98.88 220 ASN A N 1
ATOM 1731 C CA . ASN A 1 220 ? 9.497 -2.462 -7.859 1.00 98.88 220 ASN A CA 1
ATOM 1732 C C . ASN A 1 220 ? 9.665 -3.515 -8.960 1.00 98.88 220 ASN A C 1
ATOM 1734 O O . ASN A 1 220 ? 9.533 -4.720 -8.718 1.00 98.88 220 ASN A O 1
ATOM 1738 N N . LYS A 1 221 ? 10.036 -3.068 -10.165 1.00 98.88 221 LYS A N 1
ATOM 1739 C CA . LYS A 1 221 ? 10.309 -3.961 -11.289 1.00 98.88 221 LYS A CA 1
ATOM 1740 C C . LYS A 1 221 ? 11.483 -4.893 -11.013 1.00 98.88 221 LYS A C 1
ATOM 1742 O O . LYS A 1 221 ? 11.433 -6.062 -11.404 1.00 98.88 221 LYS A O 1
ATOM 1747 N N . ALA A 1 222 ? 12.517 -4.414 -10.323 1.00 98.88 222 ALA A N 1
ATOM 1748 C CA . ALA A 1 222 ? 13.641 -5.250 -9.914 1.00 98.88 222 ALA A CA 1
ATOM 1749 C C . ALA A 1 222 ? 13.204 -6.366 -8.946 1.00 98.88 222 ALA A C 1
ATOM 1751 O O . ALA A 1 222 ? 13.583 -7.521 -9.153 1.00 98.88 222 ALA A O 1
ATOM 1752 N N . PHE A 1 223 ? 12.357 -6.064 -7.956 1.00 98.88 223 PHE A N 1
ATOM 1753 C CA . PHE A 1 223 ? 11.823 -7.068 -7.030 1.00 98.88 223 PHE A CA 1
ATOM 1754 C C . PHE A 1 223 ? 10.931 -8.103 -7.729 1.00 98.88 223 PHE A C 1
ATOM 1756 O O . PHE A 1 223 ? 11.094 -9.304 -7.495 1.00 98.88 223 PHE A O 1
ATOM 1763 N N . TYR A 1 224 ? 10.058 -7.671 -8.647 1.00 98.88 224 TYR A N 1
ATOM 1764 C CA . TYR A 1 224 ? 9.267 -8.577 -9.490 1.00 98.88 224 TYR A CA 1
ATOM 1765 C C . TYR A 1 224 ? 10.166 -9.551 -10.269 1.00 98.88 224 TYR A C 1
ATOM 1767 O O . TYR A 1 224 ? 9.948 -10.766 -10.251 1.00 98.88 224 TYR A O 1
ATOM 1775 N N . LEU A 1 225 ? 11.197 -9.030 -10.947 1.00 98.81 225 LEU A N 1
ATOM 1776 C CA . LEU A 1 225 ? 12.120 -9.841 -11.746 1.00 98.81 225 LEU A CA 1
ATOM 1777 C C . LEU A 1 225 ? 12.897 -10.831 -10.871 1.00 98.81 225 LEU A C 1
ATOM 1779 O O . LEU A 1 225 ? 13.025 -11.997 -11.241 1.00 98.81 225 LEU A O 1
ATOM 1783 N N . CYS A 1 226 ? 13.371 -10.381 -9.708 1.00 98.75 226 CYS A N 1
ATOM 1784 C CA . CYS A 1 226 ? 14.072 -11.209 -8.730 1.00 98.75 226 CYS A CA 1
ATOM 1785 C C . CYS A 1 226 ? 13.182 -12.353 -8.218 1.00 98.75 226 CYS A C 1
ATOM 1787 O O . CYS A 1 226 ? 13.564 -13.522 -8.291 1.00 98.75 226 CYS A O 1
ATOM 1789 N N . SER A 1 227 ? 11.960 -12.032 -7.786 1.00 98.75 227 SER A N 1
ATOM 1790 C CA . SER A 1 227 ? 10.975 -13.005 -7.299 1.00 98.75 227 SER A CA 1
ATOM 1791 C C . SER A 1 227 ? 10.611 -14.033 -8.370 1.00 98.75 227 SER A C 1
ATOM 1793 O O . SER A 1 227 ? 10.626 -15.235 -8.111 1.00 98.75 227 SER A O 1
ATOM 1795 N N . THR A 1 228 ? 10.367 -13.574 -9.600 1.00 98.44 228 THR A N 1
ATOM 1796 C CA . THR A 1 228 ? 10.051 -14.448 -10.739 1.00 98.44 228 THR A CA 1
ATOM 1797 C C . THR A 1 228 ? 11.216 -15.383 -11.069 1.00 98.44 228 THR A C 1
ATOM 1799 O O . THR A 1 228 ? 11.006 -16.568 -11.314 1.00 98.44 228 THR A O 1
ATOM 1802 N N . ALA A 1 229 ? 12.453 -14.874 -11.056 1.00 98.50 229 ALA A N 1
ATOM 1803 C CA . ALA A 1 229 ? 13.644 -15.674 -11.332 1.00 98.50 229 ALA A CA 1
ATOM 1804 C C . ALA A 1 229 ? 13.904 -16.732 -10.248 1.00 98.50 229 ALA A C 1
ATOM 1806 O O . ALA A 1 229 ? 14.351 -17.837 -10.555 1.00 98.50 229 ALA A O 1
ATOM 1807 N N . PHE A 1 230 ? 13.614 -16.411 -8.986 1.00 98.38 230 PHE A N 1
ATOM 1808 C CA . PHE A 1 230 ? 13.727 -17.358 -7.881 1.00 98.38 230 PHE A CA 1
ATOM 1809 C C . PHE A 1 230 ? 12.647 -18.446 -7.883 1.00 98.38 230 PHE A C 1
ATOM 1811 O O . PHE A 1 230 ? 12.927 -19.556 -7.401 1.00 98.38 230 PHE A O 1
ATOM 1818 N N . GLY A 1 231 ? 11.460 -18.127 -8.408 1.00 97.94 231 GLY A N 1
ATOM 1819 C CA . GLY A 1 231 ? 10.285 -18.994 -8.439 1.00 97.94 231 GLY A CA 1
ATOM 1820 C C . GLY A 1 231 ? 9.718 -19.313 -7.051 1.00 97.94 231 GLY A C 1
ATOM 1821 O O . GLY A 1 231 ? 10.368 -19.103 -6.024 1.00 97.94 231 GLY A O 1
ATOM 1822 N N . GLY A 1 232 ? 8.506 -19.871 -7.027 1.00 98.31 232 GLY A N 1
ATOM 1823 C CA . GLY A 1 232 ? 7.778 -20.139 -5.786 1.00 98.31 232 GLY A CA 1
ATOM 1824 C C . GLY A 1 232 ? 7.292 -18.853 -5.119 1.00 98.31 232 GLY A C 1
ATOM 1825 O O . GLY A 1 232 ? 7.057 -17.846 -5.787 1.00 98.31 232 GLY A O 1
ATOM 1826 N N . TYR A 1 233 ? 7.116 -18.886 -3.802 1.00 98.56 233 TYR A N 1
ATOM 1827 C CA . TYR A 1 233 ? 6.589 -17.750 -3.055 1.00 98.56 233 TYR A CA 1
ATOM 1828 C C . TYR A 1 233 ? 7.641 -16.646 -2.877 1.00 98.56 233 TYR A C 1
ATOM 1830 O O . TYR A 1 233 ? 8.764 -16.903 -2.434 1.00 98.56 233 TYR A O 1
ATOM 1838 N N . SER A 1 234 ? 7.277 -15.396 -3.182 1.00 98.38 234 SER A N 1
ATOM 1839 C CA . SER A 1 234 ? 8.207 -14.252 -3.156 1.00 98.38 234 SER A CA 1
ATOM 1840 C C . SER A 1 234 ? 8.869 -14.058 -1.783 1.00 98.38 234 SER A C 1
ATOM 1842 O O . SER A 1 234 ? 10.065 -13.766 -1.696 1.00 98.38 234 SER A O 1
ATOM 1844 N N . TRP A 1 235 ? 8.127 -14.309 -0.701 1.00 98.19 235 TRP A N 1
ATOM 1845 C CA . TRP A 1 235 ? 8.564 -14.134 0.685 1.00 98.19 235 TRP A CA 1
ATOM 1846 C C . TRP A 1 235 ? 9.526 -15.209 1.205 1.00 98.19 235 TRP A C 1
ATOM 1848 O O . TRP A 1 235 ? 10.062 -15.065 2.306 1.00 98.19 235 TRP A O 1
ATOM 1858 N N . GLU A 1 236 ? 9.756 -16.294 0.460 1.00 97.69 236 GLU A N 1
ATOM 1859 C CA . GLU A 1 236 ? 10.693 -17.351 0.867 1.00 97.69 236 GLU A CA 1
ATOM 1860 C C . GLU A 1 236 ? 12.146 -17.020 0.518 1.00 97.69 236 GLU A C 1
ATOM 1862 O O . GLU A 1 236 ? 13.061 -17.483 1.202 1.00 97.69 236 GLU A O 1
ATOM 1867 N N . LYS A 1 237 ? 12.363 -16.226 -0.539 1.00 97.56 237 LYS A N 1
ATOM 1868 C CA . LYS A 1 237 ? 13.702 -15.873 -1.036 1.00 97.56 237 LYS A CA 1
ATOM 1869 C C . LYS A 1 237 ? 13.854 -14.375 -1.251 1.00 97.56 237 LYS A C 1
ATOM 1871 O O . LYS A 1 237 ? 14.601 -13.750 -0.510 1.00 97.56 237 LYS A O 1
ATOM 1876 N N . ALA A 1 238 ? 13.147 -13.801 -2.228 1.00 97.94 238 ALA A N 1
ATOM 1877 C CA . ALA A 1 238 ? 13.296 -12.388 -2.575 1.00 97.94 238 ALA A CA 1
ATOM 1878 C C . ALA A 1 238 ? 12.948 -11.476 -1.393 1.00 97.94 238 ALA A C 1
ATOM 1880 O O . ALA A 1 238 ? 13.732 -10.600 -1.070 1.00 97.94 238 ALA A O 1
ATOM 1881 N N . GLY A 1 239 ? 11.839 -11.733 -0.692 1.00 96.56 239 GLY A N 1
ATOM 1882 C CA . GLY A 1 239 ? 11.440 -10.954 0.487 1.00 96.56 239 GLY A CA 1
ATOM 1883 C C . GLY A 1 239 ? 12.278 -11.201 1.750 1.00 96.56 239 GLY A C 1
ATOM 1884 O O . GLY A 1 239 ? 12.018 -10.575 2.771 1.00 96.56 239 GLY A O 1
ATOM 1885 N N . LYS A 1 240 ? 13.233 -12.146 1.735 1.00 94.88 240 LYS A N 1
ATOM 1886 C CA . LYS A 1 240 ? 14.184 -12.367 2.845 1.00 94.88 240 LYS A CA 1
ATOM 1887 C C . LYS A 1 240 ? 15.480 -11.577 2.697 1.00 94.88 240 LYS A C 1
ATOM 1889 O O . LYS A 1 240 ? 16.202 -11.462 3.686 1.00 94.88 240 LYS A O 1
ATOM 1894 N N . ILE A 1 241 ? 15.788 -11.146 1.476 1.00 94.38 241 ILE A N 1
ATOM 1895 C CA . ILE A 1 241 ? 16.940 -10.305 1.138 1.00 94.38 241 ILE A CA 1
ATOM 1896 C C . ILE A 1 241 ? 16.578 -8.865 1.481 1.00 94.38 241 ILE A C 1
ATOM 1898 O O . ILE A 1 241 ? 17.437 -8.207 2.104 1.00 94.38 241 ILE A O 1
#

Secondary structure (DSSP, 8-state):
-----EEEEE-TT---TTSTT-EEEEETTPPP-S-HHHHHHHHHHHHHHHHHHHHH---TTTSS-PPEEEEE--SSS---EEEETTTTEEEE--B-SSBB-GGG-HHHHHHHHHHHHHHTTS---SSHHHHHHHHHHHHHHHHHHHHHHHT--TTT---EETGGGBPTT-SBS-SEESSSTT-SBEETTTEE----SSGGG----SSHHHHHHHHTHHHHHHHHHHHHHH-S-GGGTGGG-

Radius of gyration: 17.31 Å; chains: 1; bounding box: 40×39×51 Å

InterPro domains:
  IPR001570 Peptidase M4, C-terminal [PF02868] (123-241)
  IPR013856 Peptidase M4 domain [PF01447] (8-119)
  IPR023612 Peptidase M4 [PR00730] (73-93)
  IPR023612 Peptidase M4 [PR00730] (110-126)
  IPR023612 Peptidase M4 [PR00730] (131-142)
  IPR023612 Peptidase M4 [PR00730] (212-228)
  IPR027268 Peptidase M4/M1, CTD superfamily [G3DSA:1.10.390.10] (124-241)
  IPR052759 Extracellular Metalloprotease M4 [PTHR43579] (6-241)

pLDDT: mean 96.1, std 6.96, range [38.31, 98.88]